Protein AF-0000000085121415 (afdb_homodimer)

Nearest PDB structures (foldseek):
  2qkk-assembly4_N  TM=3.226E-01  e=1.710E-02  Homo sapiens
  6yh2-assembly1_A-2  TM=2.472E-01  e=6.706E-01  Zymomonas mobilis subsp. mobilis ZM4 = ATCC 31821
  6yh1-assembly1_A-2  TM=2.416E-01  e=1.163E+00  Zymomonas mobilis subsp. mobilis ZM4 = ATCC 31821
  4puj-assembly1_A  TM=2.428E-01  e=1.397E+00  Zymomonas mobilis subsp. mobilis ZM4 = ATCC 31821
  4q8o-assembly1_A-2  TM=2.334E-01  e=2.016E+00  Zymomonas mobilis subsp. mobilis ZM4 = ATCC 31821

pLDDT: mean 93.39, std 12.7, range [25.84, 98.88]

Solvent-accessible surface area (backbone atoms only — not comparable to full-atom values): 18413 Å² total; per-residue (Å²): 85,39,26,32,5,28,19,72,30,92,47,85,50,42,8,9,32,14,38,31,37,44,55,94,94,38,31,33,36,62,40,41,41,66,32,33,48,67,55,52,32,51,49,44,68,73,66,59,30,57,32,37,20,29,51,42,65,78,66,80,38,95,49,49,55,41,61,34,52,52,32,38,40,55,38,69,38,91,76,75,56,48,43,40,71,74,43,40,53,49,32,53,51,50,49,64,55,60,61,64,98,40,49,74,42,28,31,44,47,72,52,29,33,56,31,18,66,32,95,35,64,67,53,37,44,58,43,54,29,81,40,75,71,45,68,66,90,46,70,44,19,45,39,0,38,41,25,22,38,34,43,50,22,54,75,73,56,38,24,24,34,40,35,26,80,72,40,56,41,47,26,32,19,41,66,50,40,51,60,67,70,51,72,75,67,129,85,40,25,33,4,28,20,71,29,91,49,84,53,41,8,9,33,14,36,29,38,44,55,95,93,37,30,32,36,62,39,41,40,67,31,32,49,67,53,53,34,50,49,44,66,72,65,58,30,57,31,37,20,30,50,42,65,77,65,79,38,95,49,50,55,41,60,35,52,53,32,38,41,56,37,68,37,92,76,76,55,48,42,40,71,74,42,40,54,48,32,53,50,50,50,64,53,60,60,65,98,39,49,76,42,27,33,44,47,71,51,28,32,57,31,17,67,33,94,36,64,68,54,38,42,57,46,55,28,81,40,73,71,45,68,65,90,47,70,43,20,44,39,0,39,41,24,22,38,34,44,51,22,53,74,73,56,39,23,23,34,41,36,26,80,73,40,57,40,47,28,33,20,40,66,50,44,49,57,69,71,53,74,75,66,128

Sequence (372 aa):
MIILGVDPGLRRGGTGVAVAEYRGGRAMLLDVRATSLVEAAWLAKSLEPHVVVVDSPLSLPSGPWRRIDLVGKRLGLRLLPPGWRGMRRMVEEVTRLFRGGWLLLETHPSSVVRVSGCPSGEALVENCFDSILSSWSTRDELDAAIAACVGVAFIAGFWARIEASDGSIWLVDPMVCRKLSAPNRPMIILGVDPGLRRGGTGVAVAEYRGGRAMLLDVRATSLVEAAWLAKSLEPHVVVVDSPLSLPSGPWRRIDLVGKRLGLRLLPPGWRGMRRMVEEVTRLFRGGWLLLETHPSSVVRVSGCPSGEALVENCFDSILSSWSTRDELDAAIAACVGVAFIAGFWARIEASDGSIWLVDPMVCRKLSAPNRP

Radius of gyration: 22.18 Å; Cα contacts (8 Å, |Δi|>4): 924; chains: 2; bounding box: 33×64×54 Å

Structure (mmCIF, N/CA/C/O backbone):
data_AF-0000000085121415-model_v1
#
loop_
_entity.id
_entity.type
_entity.pdbx_description
1 polymer 'DUF429 domain-containing protein'
#
loop_
_atom_site.group_PDB
_atom_site.id
_atom_site.type_symbol
_atom_site.label_atom_id
_atom_site.label_alt_id
_atom_site.label_comp_id
_atom_site.label_asym_id
_atom_site.label_entity_id
_atom_site.label_seq_id
_atom_site.pdbx_PDB_ins_code
_atom_site.Cartn_x
_atom_site.Cartn_y
_atom_site.Cartn_z
_atom_site.occupancy
_atom_site.B_iso_or_equiv
_atom_site.auth_seq_id
_atom_site.auth_comp_id
_atom_site.auth_asym_id
_atom_site.auth_atom_id
_atom_site.pdbx_PDB_model_num
ATOM 1 N N . MET A 1 1 ? -14.195 21.609 2.582 1 97.12 1 MET A N 1
ATOM 2 C CA . MET A 1 1 ? -13.922 20.469 3.455 1 97.12 1 MET A CA 1
ATOM 3 C C . MET A 1 1 ? -12.734 20.766 4.371 1 97.12 1 MET A C 1
ATOM 5 O O . MET A 1 1 ? -11.703 21.266 3.916 1 97.12 1 MET A O 1
ATOM 9 N N . ILE A 1 2 ? -12.938 20.5 5.629 1 98.62 2 ILE A N 1
ATOM 10 C CA . ILE A 1 2 ? -11.891 20.766 6.609 1 98.62 2 ILE A CA 1
ATOM 11 C C . ILE A 1 2 ? -11.07 19.516 6.844 1 98.62 2 ILE A C 1
ATOM 13 O O . ILE A 1 2 ? -11.625 18.406 6.945 1 98.62 2 ILE A O 1
ATOM 17 N N . ILE A 1 3 ? -9.727 19.688 6.895 1 98.75 3 ILE A N 1
ATOM 18 C CA . ILE A 1 3 ? -8.773 18.625 7.141 1 98.75 3 ILE A CA 1
ATOM 19 C C . ILE A 1 3 ? -7.914 18.953 8.359 1 98.75 3 ILE A C 1
ATOM 21 O O . ILE A 1 3 ? -7.496 20.109 8.531 1 98.75 3 ILE A O 1
ATOM 25 N N . LEU A 1 4 ? -7.719 18.016 9.141 1 98.88 4 LEU A N 1
ATOM 26 C CA . LEU A 1 4 ? -6.844 18.203 10.289 1 98.88 4 LEU A CA 1
ATOM 27 C C . LEU A 1 4 ? -5.656 17.25 10.227 1 98.88 4 LEU A C 1
ATOM 29 O O . LEU A 1 4 ? -5.836 16.031 10.078 1 98.88 4 LEU A O 1
ATOM 33 N N . GLY A 1 5 ? -4.465 17.75 10.203 1 98.88 5 GLY A N 1
ATOM 34 C CA . GLY A 1 5 ? -3.244 16.969 10.375 1 98.88 5 GLY A CA 1
ATOM 35 C C . GLY A 1 5 ? -2.695 17.031 11.789 1 98.88 5 GLY A C 1
ATOM 36 O O . GLY A 1 5 ? -2.639 18.094 12.398 1 98.88 5 GLY A O 1
ATOM 37 N N . VAL A 1 6 ? -2.262 15.875 12.297 1 98.81 6 VAL A N 1
ATOM 38 C CA . VAL A 1 6 ? -1.834 15.828 13.688 1 98.81 6 VAL A CA 1
ATOM 39 C C . VAL A 1 6 ? -0.527 15.039 13.805 1 98.81 6 VAL A C 1
ATOM 41 O O . VAL A 1 6 ? -0.409 13.938 13.266 1 98.81 6 VAL A O 1
ATOM 44 N N . ASP A 1 7 ? 0.455 15.555 14.422 1 98.69 7 ASP A N 1
ATOM 45 C CA . ASP A 1 7 ? 1.646 14.883 14.93 1 98.69 7 ASP A CA 1
ATOM 46 C C . ASP A 1 7 ? 1.632 14.812 16.453 1 98.69 7 ASP A C 1
ATOM 48 O O . ASP A 1 7 ? 2.094 15.734 17.125 1 98.69 7 ASP A O 1
ATOM 52 N N . PRO A 1 8 ? 1.21 13.688 16.969 1 98.12 8 PRO A N 1
ATOM 53 C CA . PRO A 1 8 ? 0.943 13.609 18.406 1 98.12 8 PRO A CA 1
ATOM 54 C C . PRO A 1 8 ? 2.217 13.484 19.234 1 98.12 8 PRO A C 1
ATOM 56 O O . PRO A 1 8 ? 3.184 12.852 18.797 1 98.12 8 PRO A O 1
ATOM 59 N N . GLY A 1 9 ? 2.139 14.039 20.344 1 95.38 9 GLY A N 1
ATOM 60 C CA . GLY A 1 9 ? 3.121 13.914 21.406 1 95.38 9 GLY A CA 1
ATOM 61 C C . GLY A 1 9 ? 2.496 13.859 22.797 1 95.38 9 GLY A C 1
ATOM 62 O O . GLY A 1 9 ? 1.498 14.539 23.062 1 95.38 9 GLY A O 1
ATOM 63 N N . LEU A 1 10 ? 3.137 13.164 23.625 1 90.25 10 LEU A N 1
ATOM 64 C CA . LEU A 1 10 ? 2.549 12.961 24.953 1 90.25 10 LEU A CA 1
ATOM 65 C C . LEU A 1 10 ? 2.938 14.086 25.906 1 90.25 10 LEU A C 1
ATOM 67 O O . LEU A 1 10 ? 2.291 14.289 26.922 1 90.25 10 LEU A O 1
ATOM 71 N N . ARG A 1 11 ? 3.99 14.789 25.516 1 88.44 11 ARG A N 1
ATOM 72 C CA . ARG A 1 11 ? 4.383 15.922 26.359 1 88.44 11 ARG A CA 1
ATOM 73 C C . ARG A 1 11 ? 3.514 17.141 26.078 1 88.44 11 ARG A C 1
ATOM 75 O O . ARG A 1 11 ? 2.969 17.281 24.969 1 88.44 11 ARG A O 1
ATOM 82 N N . ARG A 1 12 ? 3.484 18.016 27.078 1 84.81 12 ARG A N 1
ATOM 83 C CA . ARG A 1 12 ? 2.762 19.266 26.875 1 84.81 12 ARG A CA 1
ATOM 84 C C . ARG A 1 12 ? 3.371 20.062 25.719 1 84.81 12 ARG A C 1
ATOM 86 O O . ARG A 1 12 ? 4.59 20.219 25.656 1 84.81 12 ARG A O 1
ATOM 93 N N . GLY A 1 13 ? 2.502 20.516 24.812 1 87.31 13 GLY A N 1
ATOM 94 C CA . GLY A 1 13 ? 2.965 21.281 23.672 1 87.31 13 GLY A CA 1
ATOM 95 C C . GLY A 1 13 ? 3.668 20.453 22.625 1 87.31 13 GLY A C 1
ATOM 96 O O . GLY A 1 13 ? 4.211 20.984 21.656 1 87.31 13 GLY A O 1
ATOM 97 N N . GLY A 1 14 ? 3.623 19.172 22.859 1 92.69 14 GLY A N 1
ATOM 98 C CA . GLY A 1 14 ? 4.402 18.297 22 1 92.69 14 GLY A CA 1
ATOM 99 C C . GLY A 1 14 ? 3.635 17.812 20.781 1 92.69 14 GLY A C 1
ATOM 100 O O . GLY A 1 14 ? 4.164 17.047 19.969 1 92.69 14 GLY A O 1
ATOM 101 N N . THR A 1 15 ? 2.406 18.25 20.688 1 97.81 15 THR A N 1
ATOM 102 C CA . THR A 1 15 ? 1.567 17.844 19.562 1 97.81 15 THR A CA 1
ATOM 103 C C . THR A 1 15 ? 1.511 18.953 18.5 1 97.81 15 THR A C 1
ATOM 105 O O . THR A 1 15 ? 1.183 20.094 18.812 1 97.81 15 THR A O 1
ATOM 108 N N . GLY A 1 16 ? 1.968 18.641 17.281 1 98.44 16 GLY A N 1
ATOM 109 C CA . GLY A 1 16 ? 1.695 19.516 16.172 1 98.44 16 GLY A CA 1
ATOM 110 C C . GLY A 1 16 ? 0.312 19.328 15.57 1 98.44 16 GLY A C 1
ATOM 111 O O . GLY A 1 16 ? -0.161 18.188 15.453 1 98.44 16 GLY A O 1
ATOM 112 N N . VAL A 1 17 ? -0.369 20.438 15.195 1 98.62 17 VAL A N 1
ATOM 113 C CA . VAL A 1 17 ? -1.672 20.359 14.547 1 98.62 17 VAL A CA 1
ATOM 114 C C . VAL A 1 17 ? -1.714 21.328 13.367 1 98.62 17 VAL A C 1
ATOM 116 O O . VAL A 1 17 ? -1.185 22.438 13.445 1 98.62 17 VAL A O 1
ATOM 119 N N . ALA A 1 18 ? -2.279 20.906 12.32 1 98.81 18 ALA A N 1
ATOM 120 C CA . ALA A 1 18 ? -2.471 21.719 11.117 1 98.81 18 ALA A CA 1
ATOM 121 C C . ALA A 1 18 ? -3.92 21.656 10.648 1 98.81 18 ALA A C 1
ATOM 123 O O . ALA A 1 18 ? -4.508 20.578 10.547 1 98.81 18 ALA A O 1
ATOM 124 N N . VAL A 1 19 ? -4.488 22.812 10.391 1 98.88 19 VAL A N 1
ATOM 125 C CA . VAL A 1 19 ? -5.848 22.922 9.867 1 98.88 19 VAL A CA 1
ATOM 126 C C . VAL A 1 19 ? -5.801 23.359 8.406 1 98.88 19 VAL A C 1
ATOM 128 O O . VAL A 1 19 ? -5.18 24.359 8.07 1 98.88 19 VAL A O 1
ATOM 131 N N . ALA A 1 20 ? -6.395 22.578 7.598 1 98.69 20 ALA A N 1
ATOM 132 C CA . ALA A 1 20 ? -6.453 22.891 6.176 1 98.69 20 ALA A CA 1
ATOM 133 C C . ALA A 1 20 ? -7.891 22.875 5.664 1 98.69 20 ALA A C 1
ATOM 135 O O . ALA A 1 20 ? -8.781 22.312 6.316 1 98.69 20 ALA A O 1
ATOM 136 N N . GLU A 1 21 ? -8.078 23.547 4.57 1 98.44 21 GLU A N 1
ATOM 137 C CA . GLU A 1 21 ? -9.359 23.547 3.877 1 98.44 21 GLU A CA 1
ATOM 138 C C . GLU A 1 21 ? -9.188 23.203 2.4 1 98.44 21 GLU A C 1
ATOM 140 O O . GLU A 1 21 ? -8.258 23.688 1.749 1 98.44 21 GLU A O 1
ATOM 145 N N . TYR A 1 22 ? -9.953 22.281 1.945 1 97.94 22 TYR A N 1
ATOM 146 C CA . TYR A 1 22 ? -10.031 21.969 0.524 1 97.94 22 TYR A CA 1
ATOM 147 C C . TYR A 1 22 ? -11.383 22.391 -0.051 1 97.94 22 TYR A C 1
ATOM 149 O O . TYR A 1 22 ? -12.43 21.891 0.377 1 97.94 22 TYR A O 1
ATOM 157 N N . ARG A 1 23 ? -11.398 23.281 -0.95 1 95.62 23 ARG A N 1
ATOM 158 C CA . ARG A 1 23 ? -12.617 23.812 -1.561 1 95.62 23 ARG A CA 1
ATOM 159 C C . ARG A 1 23 ? -12.375 24.203 -3.016 1 95.62 23 ARG A C 1
ATOM 161 O O . ARG A 1 23 ? -11.43 24.938 -3.32 1 95.62 23 ARG A O 1
ATOM 168 N N . GLY A 1 24 ? -13.242 23.719 -3.91 1 93.38 24 GLY A N 1
ATOM 169 C CA . GLY A 1 24 ? -13.172 24.094 -5.312 1 93.38 24 GLY A CA 1
ATOM 170 C C . GLY A 1 24 ? -11.859 23.688 -5.969 1 93.38 24 GLY A C 1
ATOM 171 O O . GLY A 1 24 ? -11.289 24.469 -6.746 1 93.38 24 GLY A O 1
ATOM 172 N N . GLY A 1 25 ? -11.273 22.641 -5.582 1 94.38 25 GLY A N 1
ATOM 173 C CA . GLY A 1 25 ? -10.031 22.172 -6.176 1 94.38 25 GLY A CA 1
ATOM 174 C C . GLY A 1 25 ? -8.805 22.859 -5.621 1 94.38 25 GLY A C 1
ATOM 175 O O . GLY A 1 25 ? -7.695 22.672 -6.137 1 94.38 25 GLY A O 1
ATOM 176 N N . ARG A 1 26 ? -9.055 23.625 -4.586 1 96.25 26 ARG A N 1
ATOM 177 C CA . ARG A 1 26 ? -7.938 24.359 -3.99 1 96.25 26 ARG A CA 1
ATOM 178 C C . ARG A 1 26 ? -7.738 23.969 -2.531 1 96.25 26 ARG A C 1
ATOM 180 O O . ARG A 1 26 ? -8.711 23.766 -1.8 1 96.25 26 ARG A O 1
ATOM 187 N N . ALA A 1 27 ? -6.477 23.969 -2.164 1 97.56 27 ALA A N 1
ATOM 188 C CA . ALA A 1 27 ? -6.117 23.625 -0.79 1 97.56 27 ALA A CA 1
ATOM 189 C C . ALA A 1 27 ? -5.465 24.812 -0.084 1 97.56 27 ALA A C 1
ATOM 191 O O . ALA A 1 27 ? -4.562 25.438 -0.633 1 97.56 27 ALA A O 1
ATOM 192 N N . MET A 1 28 ? -5.918 25.094 1.109 1 98.31 28 MET A N 1
ATOM 193 C CA . MET A 1 28 ? -5.359 26.172 1.916 1 98.31 28 MET A CA 1
ATOM 194 C C . MET A 1 28 ? -4.93 25.672 3.287 1 98.31 28 MET A C 1
ATOM 196 O O . MET A 1 28 ? -5.672 24.938 3.941 1 98.31 28 MET A O 1
ATOM 200 N N . LEU A 1 29 ? -3.75 25.984 3.67 1 98.56 29 LEU A N 1
ATOM 201 C CA . LEU A 1 29 ? -3.299 25.75 5.039 1 98.56 29 LEU A CA 1
ATOM 202 C C . LEU A 1 29 ? -3.646 26.938 5.934 1 98.56 29 LEU A C 1
ATOM 204 O O . LEU A 1 29 ? -3.061 28.016 5.801 1 98.56 29 LEU A O 1
ATOM 208 N N . LEU A 1 30 ? -4.543 26.719 6.844 1 98.69 30 LEU A N 1
ATOM 209 C CA . LEU A 1 30 ? -5.16 27.828 7.574 1 98.69 30 LEU A CA 1
ATOM 210 C C . LEU A 1 30 ? -4.395 28.125 8.859 1 98.69 30 LEU A C 1
ATOM 212 O O . LEU A 1 30 ? -4.238 29.281 9.242 1 98.69 30 LEU A O 1
ATOM 216 N N . ASP A 1 31 ? -3.99 27.047 9.484 1 98.38 31 ASP A N 1
ATOM 217 C CA . ASP A 1 31 ? -3.357 27.188 10.797 1 98.38 31 ASP A CA 1
ATOM 218 C C . ASP A 1 31 ? -2.406 26.016 11.07 1 98.38 31 ASP A C 1
ATOM 220 O O . ASP A 1 31 ? -2.693 24.875 10.711 1 98.38 31 ASP A O 1
ATOM 224 N N . VAL A 1 32 ? -1.271 26.297 11.617 1 98.62 32 VAL A N 1
ATOM 225 C CA . VAL A 1 32 ? -0.31 25.312 12.102 1 98.62 32 VAL A CA 1
ATOM 226 C C . VAL A 1 32 ? 0.25 25.75 13.453 1 98.62 32 VAL A C 1
ATOM 228 O O . VAL A 1 32 ? 0.754 26.875 13.578 1 98.62 32 VAL A O 1
ATOM 231 N N . ARG A 1 33 ? 0.207 24.859 14.422 1 97.69 33 ARG A N 1
ATOM 232 C CA . ARG A 1 33 ? 0.721 25.266 15.727 1 97.69 33 ARG A CA 1
ATOM 233 C C . ARG A 1 33 ? 1.043 24.047 16.578 1 97.69 33 ARG A C 1
ATOM 235 O O . ARG A 1 33 ? 0.538 22.953 16.328 1 97.69 33 ARG A O 1
ATOM 242 N N . ALA A 1 34 ? 1.839 24.281 17.578 1 97.38 34 ALA A N 1
ATOM 243 C CA . ALA A 1 34 ? 2.074 23.297 18.625 1 97.38 34 ALA A CA 1
ATOM 244 C C . ALA A 1 34 ? 1.052 23.453 19.75 1 97.38 34 ALA A C 1
ATOM 246 O O . ALA A 1 34 ? 0.688 24.562 20.125 1 97.38 34 ALA A O 1
ATOM 247 N N . THR A 1 35 ? 0.567 22.344 20.234 1 97.12 35 THR A N 1
ATOM 248 C CA . THR A 1 35 ? -0.416 22.312 21.312 1 97.12 35 THR A CA 1
ATOM 249 C C . THR A 1 35 ? -0.357 21 22.078 1 97.12 35 THR A C 1
ATOM 251 O O . THR A 1 35 ? 0.619 20.25 21.969 1 97.12 35 THR A O 1
ATOM 254 N N . SER A 1 36 ? -1.322 20.734 22.938 1 97 36 SER A N 1
ATOM 255 C CA . SER A 1 36 ? -1.417 19.453 23.609 1 97 36 SER A CA 1
ATOM 256 C C . SER A 1 36 ? -2.305 18.484 22.828 1 97 36 SER A C 1
ATOM 258 O O . SER A 1 36 ? -3.117 18.922 22 1 97 36 SER A O 1
ATOM 260 N N . LEU A 1 37 ? -2.086 17.25 23.109 1 97.5 37 LEU A N 1
ATOM 261 C CA . LEU A 1 37 ? -2.877 16.219 22.438 1 97.5 37 LEU A CA 1
ATOM 262 C C . LEU A 1 37 ? -4.363 16.406 22.719 1 97.5 37 LEU A C 1
ATOM 264 O O . LEU A 1 37 ? -5.191 16.281 21.812 1 97.5 37 LEU A O 1
ATOM 268 N N . VAL A 1 38 ? -4.719 16.766 23.906 1 96.75 38 VAL A N 1
ATOM 269 C CA . VAL A 1 38 ? -6.102 16.953 24.328 1 96.75 38 VAL A CA 1
ATOM 270 C C . VAL A 1 38 ? -6.691 18.172 23.594 1 96.75 38 VAL A C 1
ATOM 272 O O . VAL A 1 38 ? -7.824 18.109 23.109 1 96.75 38 VAL A O 1
ATOM 275 N N . GLU A 1 39 ? -5.918 19.172 23.516 1 97.38 39 GLU A N 1
ATOM 276 C CA . GLU A 1 39 ? -6.375 20.375 22.812 1 97.38 39 GLU A CA 1
ATOM 277 C C . GLU A 1 39 ? -6.578 20.094 21.328 1 97.38 39 GLU A C 1
ATOM 279 O O . GLU A 1 39 ? -7.508 20.625 20.703 1 97.38 39 GLU A O 1
ATOM 284 N N . ALA A 1 40 ? -5.656 19.406 20.734 1 97.88 40 ALA A N 1
ATOM 285 C CA . ALA A 1 40 ? -5.812 19.016 19.344 1 97.88 40 ALA A CA 1
ATOM 286 C C . ALA A 1 40 ? -7.113 18.25 19.125 1 97.88 40 ALA A C 1
ATOM 288 O O . ALA A 1 40 ? -7.82 18.469 18.141 1 97.88 40 ALA A O 1
ATOM 289 N N . ALA A 1 41 ? -7.449 17.344 20.047 1 97.5 41 ALA A N 1
ATOM 290 C CA . ALA A 1 41 ? -8.688 16.578 19.969 1 97.5 41 ALA A CA 1
ATOM 291 C C . ALA A 1 41 ? -9.906 17.469 20.094 1 97.5 41 ALA A C 1
ATOM 293 O O . ALA A 1 41 ? -10.914 17.266 19.406 1 97.5 41 ALA A O 1
ATOM 294 N N . TRP A 1 42 ? -9.844 18.406 20.984 1 97.25 42 TRP A N 1
ATOM 295 C CA . TRP A 1 42 ? -10.922 19.359 21.141 1 97.25 42 TRP A CA 1
ATOM 296 C C . TRP A 1 42 ? -11.125 20.172 19.859 1 97.25 42 TRP A C 1
ATOM 298 O O . TRP A 1 42 ? -12.266 20.438 19.453 1 97.25 42 TRP A O 1
ATOM 308 N N . LEU A 1 43 ? -9.984 20.562 19.312 1 97.81 43 LEU A N 1
ATOM 309 C CA . LEU A 1 43 ? -10.039 21.281 18.047 1 97.81 43 LEU A CA 1
ATOM 310 C C . LEU A 1 43 ? -10.766 20.453 16.984 1 97.81 43 LEU A C 1
ATOM 312 O O . LEU A 1 43 ? -11.594 20.969 16.234 1 97.81 43 LEU A O 1
ATOM 316 N N . ALA A 1 44 ? -10.461 19.156 16.859 1 98.06 44 ALA A N 1
ATOM 317 C CA . ALA A 1 44 ? -11.141 18.25 15.93 1 98.06 44 ALA A CA 1
ATOM 318 C C . ALA A 1 44 ? -12.641 18.234 16.188 1 98.06 44 ALA A C 1
ATOM 320 O O . ALA A 1 44 ? -13.438 18.344 15.242 1 98.06 44 ALA A O 1
ATOM 321 N N . LYS A 1 45 ? -13.039 18.109 17.391 1 97 45 LYS A N 1
ATOM 322 C CA . LYS A 1 45 ? -14.461 18.062 17.75 1 97 45 LYS A CA 1
ATOM 323 C C . LYS A 1 45 ? -15.164 19.375 17.391 1 97 45 LYS A C 1
ATOM 325 O O . LYS A 1 45 ? -16.328 19.359 16.969 1 97 45 LYS A O 1
ATOM 330 N N . SER A 1 46 ? -14.5 20.422 17.594 1 97.31 46 SER A N 1
ATOM 331 C CA . SER A 1 46 ? -15.07 21.734 17.312 1 97.31 46 SER A CA 1
ATOM 332 C C . SER A 1 46 ? -15.211 21.969 15.812 1 97.31 46 SER A C 1
ATOM 334 O O . SER A 1 46 ? -16.203 22.547 15.359 1 97.31 46 SER A O 1
ATOM 336 N N . LEU A 1 47 ? -14.188 21.562 15.055 1 97.62 47 LEU A N 1
ATOM 337 C CA . LEU A 1 47 ? -14.141 21.844 13.625 1 97.62 47 LEU A CA 1
ATOM 338 C C . LEU A 1 47 ? -14.93 20.812 12.836 1 97.62 47 LEU A C 1
ATOM 340 O O . LEU A 1 47 ? -15.336 21.062 11.695 1 97.62 47 LEU A O 1
ATOM 344 N N . GLU A 1 48 ? -15.047 19.594 13.414 1 96.81 48 GLU A N 1
ATOM 345 C CA . GLU A 1 48 ? -15.711 18.484 12.75 1 96.81 48 GLU A CA 1
ATOM 346 C C . GLU A 1 48 ? -15.156 18.266 11.344 1 96.81 48 GLU A C 1
ATOM 348 O O . GLU A 1 48 ? -15.898 18.297 10.359 1 96.81 48 GLU A O 1
ATOM 353 N N . PRO A 1 49 ? -13.867 18.062 11.289 1 98.38 49 PRO A N 1
ATOM 354 C CA . PRO A 1 49 ? -13.227 17.891 9.977 1 98.38 49 PRO A CA 1
ATOM 355 C C . PRO A 1 49 ? -13.766 16.688 9.211 1 98.38 49 PRO A C 1
ATOM 357 O O . PRO A 1 49 ? -14.344 15.773 9.805 1 98.38 49 PRO A O 1
ATOM 360 N N . HIS A 1 50 ? -13.586 16.75 7.883 1 97.94 50 HIS A N 1
ATOM 361 C CA . HIS 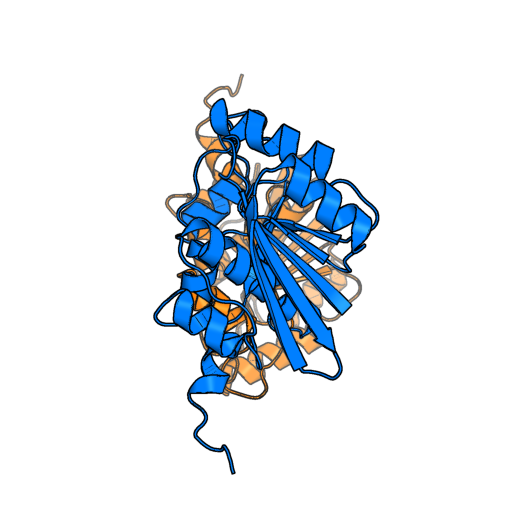A 1 50 ? -13.914 15.617 7.031 1 97.94 50 HIS A CA 1
ATOM 362 C C . HIS A 1 50 ? -12.938 14.469 7.254 1 97.94 50 HIS A C 1
ATOM 364 O O . HIS A 1 50 ? -13.336 13.297 7.258 1 97.94 50 HIS A O 1
ATOM 370 N N . VAL A 1 51 ? -11.727 14.836 7.402 1 98.31 51 VAL A N 1
ATOM 371 C CA . VAL A 1 51 ? -10.672 13.844 7.578 1 98.31 51 VAL A CA 1
ATOM 372 C C . VAL A 1 51 ? -9.664 14.336 8.609 1 98.31 51 VAL A C 1
ATOM 374 O O . VAL A 1 51 ? -9.305 15.516 8.625 1 98.31 51 VAL A O 1
ATOM 377 N N . VAL A 1 52 ? -9.242 13.492 9.469 1 98.81 52 VAL A N 1
ATOM 378 C CA . VAL A 1 52 ? -8.125 13.68 10.383 1 98.81 52 VAL A CA 1
ATOM 379 C C . VAL A 1 52 ? -7 12.711 10.031 1 98.81 52 VAL A C 1
ATOM 381 O O . VAL A 1 52 ? -7.219 11.5 9.938 1 98.81 52 VAL A O 1
ATOM 384 N N . VAL A 1 53 ? -5.828 13.219 9.766 1 98.88 53 VAL A N 1
ATOM 385 C CA . VAL A 1 53 ? -4.66 12.406 9.438 1 98.88 53 VAL A CA 1
ATOM 386 C C . VAL A 1 53 ? -3.639 12.492 10.57 1 98.88 53 VAL A C 1
ATOM 388 O O . VAL A 1 53 ? -3.221 13.586 10.953 1 98.88 53 VAL A O 1
ATOM 391 N N . VAL A 1 54 ? -3.219 11.383 11.102 1 98.75 54 VAL A N 1
ATOM 392 C CA . VAL A 1 54 ? -2.365 11.406 12.289 1 98.75 54 VAL A CA 1
ATOM 393 C C . VAL A 1 54 ? -1.059 10.672 11.992 1 98.75 54 VAL A C 1
ATOM 395 O O . VAL A 1 54 ? -1.062 9.609 11.359 1 98.75 54 VAL A O 1
ATOM 398 N N . ASP A 1 55 ? 0.041 11.25 12.461 1 98.5 55 ASP A N 1
ATOM 399 C CA . ASP A 1 55 ? 1.344 10.594 12.43 1 98.5 55 ASP A CA 1
ATOM 400 C C . ASP A 1 55 ? 1.512 9.648 13.617 1 98.5 55 ASP A C 1
ATOM 402 O O . ASP A 1 55 ? 2.35 9.891 14.492 1 98.5 55 ASP A O 1
ATOM 406 N N . SER A 1 56 ? 0.721 8.625 13.617 1 97 56 SER A N 1
ATOM 407 C CA . SER A 1 56 ? 0.738 7.59 14.648 1 97 56 SER A CA 1
ATOM 408 C C . SER A 1 56 ? 0.055 6.316 14.164 1 97 56 SER A C 1
ATOM 410 O O . SER A 1 56 ? -0.931 6.375 13.422 1 97 56 SER A O 1
ATOM 412 N N . PRO A 1 57 ? 0.597 5.129 14.641 1 97 57 PRO A N 1
ATOM 413 C CA . PRO A 1 57 ? -0.222 3.934 14.414 1 97 57 PRO A CA 1
ATOM 414 C C . PRO A 1 57 ? -1.619 4.055 15.023 1 97 57 PRO A C 1
ATOM 416 O O . PRO A 1 57 ? -1.802 4.75 16.031 1 97 57 PRO A O 1
ATOM 419 N N . LEU A 1 58 ? -2.578 3.438 14.398 1 96.69 58 LEU A N 1
ATOM 420 C CA . LEU A 1 58 ? -3.949 3.51 14.883 1 96.69 58 LEU A CA 1
ATOM 421 C C . LEU A 1 58 ? -4.406 2.158 15.422 1 96.69 58 LEU A C 1
ATOM 423 O O . LEU A 1 58 ? -5.574 1.992 15.781 1 96.69 58 LEU A O 1
ATOM 427 N N . SER A 1 59 ? -3.566 1.173 15.391 1 94.62 59 SER A N 1
ATOM 428 C CA . SER A 1 59 ? -3.814 -0.135 15.984 1 94.62 59 SER A CA 1
ATOM 429 C C . SER A 1 59 ? -2.564 -0.673 16.672 1 94.62 59 SER A C 1
ATOM 431 O O . SER A 1 59 ? -1.446 -0.264 16.359 1 94.62 59 SER A O 1
ATOM 433 N N . LEU A 1 60 ? -2.768 -1.522 17.594 1 94.38 60 LEU A N 1
ATOM 434 C CA . LEU A 1 60 ? -1.665 -2.102 18.359 1 94.38 60 LEU A CA 1
ATOM 435 C C . LEU A 1 60 ? -1.393 -3.535 17.906 1 94.38 60 LEU A C 1
ATOM 437 O O . LEU A 1 60 ? -2.326 -4.285 17.625 1 94.38 60 LEU A O 1
ATOM 441 N N . PRO A 1 61 ? -0.125 -3.869 17.906 1 93.25 61 PRO A N 1
ATOM 442 C CA . PRO A 1 61 ? 0.229 -5.266 17.625 1 93.25 61 PRO A CA 1
ATOM 443 C C . PRO A 1 61 ? 0.12 -6.152 18.875 1 93.25 61 PRO A C 1
ATOM 445 O O . PRO A 1 61 ? 0.026 -5.648 19.984 1 93.25 61 PRO A O 1
ATOM 448 N N . SER A 1 62 ? 0.02 -7.477 18.594 1 87.81 62 SER A N 1
ATOM 449 C CA . SER A 1 62 ? 0.193 -8.422 19.688 1 87.81 62 SER A CA 1
ATOM 450 C C . SER A 1 62 ? 1.641 -8.453 20.172 1 87.81 62 SER A C 1
ATOM 452 O O . SER A 1 62 ? 1.902 -8.609 21.359 1 87.81 62 SER A O 1
ATOM 454 N N . GLY A 1 63 ? 2.623 -8.273 19.391 1 90.38 63 GLY A N 1
ATOM 455 C CA . GLY A 1 63 ? 4.047 -8.156 19.656 1 90.38 63 GLY A CA 1
ATOM 456 C C . GLY A 1 63 ? 4.594 -6.766 19.391 1 90.38 63 GLY A C 1
ATOM 457 O O . GLY A 1 63 ? 3.9 -5.773 19.625 1 90.38 63 GLY A O 1
ATOM 458 N N . PRO A 1 64 ? 5.824 -6.668 19.062 1 92.81 64 PRO A N 1
ATOM 459 C CA . PRO A 1 64 ? 6.438 -5.352 18.859 1 92.81 64 PRO A CA 1
ATOM 460 C C . PRO A 1 64 ? 5.98 -4.68 17.562 1 92.81 64 PRO A C 1
ATOM 462 O O . PRO A 1 64 ? 5.941 -3.449 17.484 1 92.81 64 PRO A O 1
ATOM 465 N N . TRP A 1 65 ? 5.664 -5.543 16.562 1 95.75 65 TRP A N 1
ATOM 466 C CA . TRP A 1 65 ? 5.379 -5.004 15.234 1 95.75 65 TRP A CA 1
ATOM 467 C C . TRP A 1 65 ? 4.012 -5.465 14.742 1 95.75 65 TRP A C 1
ATOM 469 O O . TRP A 1 65 ? 3.607 -6.605 14.984 1 95.75 65 TRP A O 1
ATOM 479 N N . ARG A 1 66 ? 3.293 -4.566 14.102 1 96.75 66 ARG A N 1
ATOM 480 C CA . ARG A 1 66 ? 2.189 -5 13.25 1 96.75 66 ARG A CA 1
ATOM 481 C C . ARG A 1 66 ? 2.707 -5.578 11.938 1 96.75 66 ARG A C 1
ATOM 483 O O . ARG A 1 66 ? 3.854 -5.34 11.555 1 96.75 66 ARG A O 1
ATOM 490 N N . ARG A 1 67 ? 1.867 -6.273 11.227 1 95.31 67 ARG A N 1
ATOM 491 C CA . ARG A 1 67 ? 2.211 -6.77 9.898 1 95.31 67 ARG A CA 1
ATOM 492 C C . ARG A 1 67 ? 2.486 -5.621 8.938 1 95.31 67 ARG A C 1
ATOM 494 O O . ARG A 1 67 ? 3.443 -5.668 8.156 1 95.31 67 ARG A O 1
ATOM 501 N N . ILE A 1 68 ? 1.666 -4.559 9 1 97.75 68 ILE A N 1
ATOM 502 C CA . ILE A 1 68 ? 1.797 -3.418 8.094 1 97.75 68 ILE A CA 1
ATOM 503 C C . ILE A 1 68 ? 3.131 -2.715 8.344 1 97.75 68 ILE A C 1
ATOM 505 O O . ILE A 1 68 ? 3.752 -2.203 7.406 1 97.75 68 ILE A O 1
ATOM 509 N N . ASP A 1 69 ? 3.617 -2.75 9.609 1 97.44 69 ASP A N 1
ATOM 510 C CA . ASP A 1 69 ? 4.914 -2.15 9.906 1 97.44 69 ASP A CA 1
ATOM 511 C C . ASP A 1 69 ? 6.047 -2.941 9.258 1 97.44 69 ASP A C 1
ATOM 513 O O . ASP A 1 69 ? 6.973 -2.357 8.688 1 97.44 69 ASP A O 1
ATOM 517 N N . LEU A 1 70 ? 5.938 -4.223 9.32 1 96.38 70 LEU A N 1
ATOM 518 C CA . LEU A 1 70 ? 6.957 -5.082 8.727 1 96.38 70 LEU A CA 1
ATOM 519 C C . LEU A 1 70 ? 6.977 -4.926 7.211 1 96.38 70 LEU A C 1
ATOM 521 O O . LEU A 1 70 ? 8.047 -4.875 6.602 1 96.38 70 LEU A O 1
ATOM 525 N N . VAL A 1 71 ? 5.82 -4.867 6.621 1 97.75 71 VAL A N 1
ATOM 526 C CA . VAL A 1 71 ? 5.707 -4.633 5.188 1 97.75 71 VAL A CA 1
ATOM 527 C C . VAL A 1 71 ? 6.371 -3.307 4.824 1 97.75 71 VAL A C 1
ATOM 529 O O . VAL A 1 71 ? 7.18 -3.244 3.895 1 97.75 71 VAL A O 1
ATOM 532 N N . GLY A 1 72 ? 5.961 -2.246 5.559 1 98.12 72 GLY A N 1
ATOM 533 C CA . GLY A 1 72 ? 6.547 -0.936 5.312 1 98.12 72 GLY A CA 1
ATOM 534 C C . GLY A 1 72 ? 8.062 -0.931 5.414 1 98.12 72 GLY A C 1
ATOM 535 O O . GLY A 1 72 ? 8.742 -0.324 4.582 1 98.12 72 GLY A O 1
ATOM 536 N N . LYS A 1 73 ? 8.57 -1.587 6.402 1 97.19 73 LYS A N 1
ATOM 537 C CA . LYS A 1 73 ? 10.016 -1.662 6.574 1 97.19 73 LYS A CA 1
ATOM 538 C C . LYS A 1 73 ? 10.68 -2.334 5.371 1 97.19 73 LYS A C 1
ATOM 540 O O . LYS A 1 73 ? 11.727 -1.885 4.902 1 97.19 73 LYS A O 1
ATOM 545 N N . ARG A 1 74 ? 10.109 -3.389 4.902 1 96.88 74 ARG A N 1
ATOM 546 C CA . ARG A 1 74 ? 10.641 -4.098 3.744 1 96.88 74 ARG A CA 1
ATOM 547 C C . ARG A 1 74 ? 10.562 -3.236 2.488 1 96.88 74 ARG A C 1
ATOM 549 O O . ARG A 1 74 ? 11.297 -3.461 1.525 1 96.88 74 ARG A O 1
ATOM 556 N N . LEU A 1 75 ? 9.648 -2.311 2.496 1 97.94 75 LEU A N 1
ATOM 557 C CA . LEU A 1 75 ? 9.492 -1.383 1.381 1 97.94 75 LEU A CA 1
ATOM 558 C C . LEU A 1 75 ? 10.383 -0.156 1.571 1 97.94 75 LEU A C 1
ATOM 560 O O . LEU A 1 75 ? 10.297 0.8 0.796 1 97.94 75 LEU A O 1
ATOM 564 N N . GLY A 1 76 ? 11.133 -0.102 2.637 1 96.19 76 GLY A N 1
ATOM 565 C CA . GLY A 1 76 ? 12.148 0.93 2.809 1 96.19 76 GLY A CA 1
ATOM 566 C C . GLY A 1 76 ? 11.711 2.043 3.744 1 96.19 76 GLY A C 1
ATOM 567 O O . GLY A 1 76 ? 12.398 3.055 3.879 1 96.19 76 GLY A O 1
ATOM 568 N N . LEU A 1 77 ? 10.547 1.945 4.375 1 97.5 77 LEU A N 1
ATOM 569 C CA . LEU A 1 77 ? 10.086 2.967 5.309 1 97.5 77 LEU A CA 1
ATOM 570 C C . LEU A 1 77 ? 10.781 2.82 6.66 1 97.5 77 LEU A C 1
ATOM 572 O O . LEU A 1 77 ? 11.039 1.703 7.113 1 97.5 77 LEU A O 1
ATOM 576 N N . ARG A 1 78 ? 11.008 3.91 7.223 1 96.44 78 ARG A N 1
ATOM 577 C CA . ARG A 1 78 ? 11.688 3.918 8.516 1 96.44 78 ARG A CA 1
ATOM 578 C C . ARG A 1 78 ? 10.672 4.008 9.656 1 96.44 78 ARG A C 1
ATOM 580 O O . ARG A 1 78 ? 10.547 5.055 10.297 1 96.44 78 ARG A O 1
ATOM 587 N N . LEU A 1 79 ? 10.102 2.91 9.984 1 96.19 79 LEU A N 1
ATOM 588 C CA . LEU A 1 79 ? 9.047 2.844 10.992 1 96.19 79 LEU A CA 1
ATOM 589 C C . LEU A 1 79 ? 9.617 2.387 12.336 1 96.19 79 LEU A C 1
ATOM 591 O O . LEU A 1 79 ? 10.57 1.607 12.375 1 96.19 79 LEU A O 1
ATOM 595 N N . LEU A 1 80 ? 8.984 2.838 13.383 1 92.25 80 LEU A N 1
ATOM 596 C CA . LEU A 1 80 ? 9.328 2.4 14.727 1 92.25 80 LEU A CA 1
ATOM 597 C C . LEU A 1 80 ? 8.305 1.404 15.258 1 92.25 80 LEU A C 1
ATOM 599 O O . LEU A 1 80 ? 7.137 1.443 14.867 1 92.25 80 LEU A O 1
ATOM 603 N N . PRO A 1 81 ? 8.703 0.557 16.172 1 93.31 81 PRO A N 1
ATOM 604 C CA . PRO A 1 81 ? 7.789 -0.472 16.688 1 93.31 81 PRO A CA 1
ATOM 605 C C . PRO A 1 81 ? 6.691 0.101 17.578 1 93.31 81 PRO A C 1
ATOM 607 O O . PRO A 1 81 ? 6.977 0.596 18.672 1 93.31 81 PRO A O 1
ATOM 610 N N . PRO A 1 82 ? 5.508 -0.084 17.109 1 92.5 82 PRO A N 1
ATOM 611 C CA . PRO A 1 82 ? 4.402 0.438 17.922 1 92.5 82 PRO A CA 1
ATOM 612 C C . PRO A 1 82 ? 4.227 -0.312 19.234 1 92.5 82 PRO A C 1
ATOM 614 O O . PRO A 1 82 ? 3.535 0.167 20.141 1 92.5 82 PRO A O 1
ATOM 617 N N . GLY A 1 83 ? 4.824 -1.502 19.344 1 89.5 83 GLY A N 1
ATOM 618 C CA . GLY A 1 83 ? 4.656 -2.33 20.531 1 89.5 83 GLY A CA 1
ATOM 619 C C . GLY A 1 83 ? 5.516 -1.888 21.703 1 89.5 83 GLY A C 1
ATOM 620 O O . GLY A 1 83 ? 5.379 -2.406 22.812 1 89.5 83 GLY A O 1
ATOM 621 N N . TRP A 1 84 ? 6.352 -0.929 21.453 1 88.88 84 TRP A N 1
ATOM 622 C CA . TRP A 1 84 ? 7.145 -0.381 22.547 1 88.88 84 TRP A CA 1
ATOM 623 C C . TRP A 1 84 ? 6.277 0.443 23.484 1 88.88 84 TRP A C 1
ATOM 625 O O . TRP A 1 84 ? 5.309 1.072 23.062 1 88.88 84 TRP A O 1
ATOM 635 N N . ARG A 1 85 ? 6.562 0.464 24.766 1 85 85 ARG A N 1
ATOM 636 C CA . ARG A 1 85 ? 5.734 1.038 25.828 1 85 85 ARG A CA 1
ATOM 637 C C . ARG A 1 85 ? 5.34 2.473 25.484 1 85 85 ARG A C 1
ATOM 639 O O . ARG A 1 85 ? 4.16 2.826 25.547 1 85 85 ARG A O 1
ATOM 646 N N . GLY A 1 86 ? 6.285 3.326 25.141 1 85.62 86 GLY A N 1
ATOM 647 C CA . GLY A 1 86 ? 5.977 4.707 24.812 1 85.62 86 GLY A CA 1
ATOM 648 C C . GLY A 1 86 ? 5.043 4.844 23.625 1 85.62 86 GLY A C 1
ATOM 649 O O . GLY A 1 86 ? 4.109 5.652 23.656 1 85.62 86 GLY A O 1
ATOM 650 N N . MET A 1 87 ? 5.191 4.027 22.688 1 90.81 87 MET A N 1
ATOM 651 C CA . MET A 1 87 ? 4.371 4.094 21.469 1 90.81 87 MET A CA 1
ATOM 652 C C . MET A 1 87 ? 2.98 3.521 21.734 1 90.81 87 MET A C 1
ATOM 654 O O . MET A 1 87 ? 1.986 4.035 21.219 1 90.81 87 MET A O 1
ATOM 658 N N . ARG A 1 88 ? 2.926 2.525 22.594 1 93 88 ARG A N 1
ATOM 659 C CA . ARG A 1 88 ? 1.636 1.938 22.938 1 93 88 ARG A CA 1
ATOM 660 C C . ARG A 1 88 ? 0.722 2.969 23.594 1 93 88 ARG A C 1
ATOM 662 O O . ARG A 1 88 ? -0.462 3.057 23.25 1 93 88 ARG A O 1
ATOM 669 N N . ARG A 1 89 ? 1.292 3.703 24.531 1 93.31 89 ARG A N 1
ATOM 670 C CA . ARG A 1 89 ? 0.521 4.738 25.203 1 93.31 89 ARG A CA 1
ATOM 671 C C . ARG A 1 89 ? 0.027 5.789 24.219 1 93.31 89 ARG A C 1
ATOM 673 O O . ARG A 1 89 ? -1.119 6.234 24.297 1 93.31 89 ARG A O 1
ATOM 680 N N . MET A 1 90 ? 0.902 6.141 23.297 1 94.12 90 MET A N 1
ATOM 681 C CA . MET A 1 90 ? 0.536 7.117 22.281 1 94.12 90 MET A CA 1
ATOM 682 C C . MET A 1 90 ? -0.639 6.613 21.438 1 94.12 90 MET A C 1
ATOM 684 O O . MET A 1 90 ? -1.615 7.34 21.234 1 94.12 90 MET A O 1
ATOM 688 N N . VAL A 1 91 ? -0.571 5.402 20.984 1 94.94 91 VAL A N 1
ATOM 689 C CA . VAL A 1 91 ? -1.602 4.797 20.156 1 94.94 91 VAL A CA 1
ATOM 690 C C . VAL A 1 91 ? -2.93 4.77 20.906 1 94.94 91 VAL A C 1
ATOM 692 O O . VAL A 1 91 ? -3.973 5.125 20.344 1 94.94 91 VAL A O 1
ATOM 695 N N . GLU A 1 92 ? -2.881 4.414 22.141 1 94.81 92 GLU A N 1
ATOM 696 C CA . GLU A 1 92 ? -4.086 4.34 22.969 1 94.81 92 GLU A CA 1
ATOM 697 C C . GLU A 1 92 ? -4.723 5.715 23.141 1 94.81 92 GLU A C 1
ATOM 699 O O . GLU A 1 92 ? -5.938 5.863 22.984 1 94.81 92 GLU A O 1
ATOM 704 N N . GLU A 1 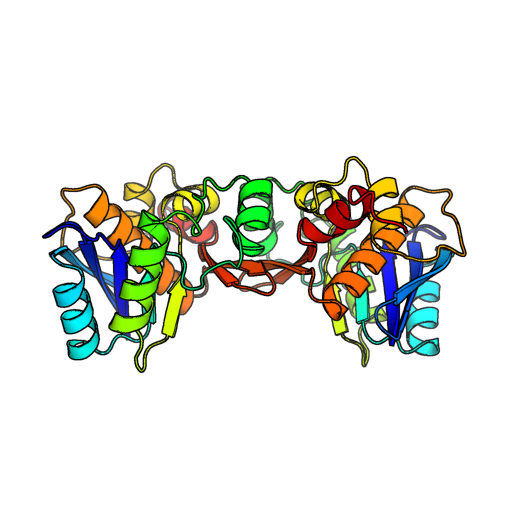93 ? -3.924 6.688 23.391 1 95.31 93 GLU A N 1
ATOM 705 C CA . GLU A 1 93 ? -4.438 8.039 23.609 1 95.31 93 GLU A CA 1
ATOM 706 C C . GLU A 1 93 ? -4.992 8.625 22.312 1 95.31 93 GLU A C 1
ATOM 708 O O . GLU A 1 93 ? -6.062 9.242 22.312 1 95.31 93 GLU A O 1
ATOM 713 N N . VAL A 1 94 ? -4.277 8.43 21.234 1 96.88 94 VAL A N 1
ATOM 714 C CA . VAL A 1 94 ? -4.703 8.953 19.938 1 96.88 94 VAL A CA 1
ATOM 715 C C . VAL A 1 94 ? -6.027 8.32 19.531 1 96.88 94 VAL A C 1
ATOM 717 O O . VAL A 1 94 ? -6.961 9.016 19.125 1 96.88 94 VAL A O 1
ATOM 720 N N . THR A 1 95 ? -6.125 6.996 19.625 1 95.38 95 THR A N 1
ATOM 721 C CA . THR A 1 95 ? -7.32 6.277 19.203 1 95.38 95 THR A CA 1
ATOM 722 C C . THR A 1 95 ? -8.508 6.645 20.094 1 95.38 95 THR A C 1
ATOM 724 O O . THR A 1 95 ? -9.641 6.73 19.609 1 95.38 95 THR A O 1
ATOM 727 N N . ARG A 1 96 ? -8.266 6.887 21.312 1 95 96 ARG A N 1
ATOM 728 C CA . ARG A 1 96 ? -9.32 7.277 22.25 1 95 96 ARG A CA 1
ATOM 729 C C . ARG A 1 96 ? -9.82 8.688 21.953 1 95 96 ARG A C 1
ATOM 731 O O . ARG A 1 96 ? -11.031 8.922 21.891 1 95 96 ARG A O 1
ATOM 738 N N . LEU A 1 97 ? -8.938 9.594 21.688 1 96.38 97 LEU A N 1
ATOM 739 C CA . LEU A 1 97 ? -9.25 11.023 21.625 1 96.38 97 LEU A CA 1
ATOM 740 C C . LEU A 1 97 ? -9.781 11.398 20.234 1 96.38 97 LEU A C 1
ATOM 742 O O . LEU A 1 97 ? -10.547 12.359 20.109 1 96.38 97 LEU A O 1
ATOM 746 N N . PHE A 1 98 ? -9.359 10.641 19.266 1 96.38 98 PHE A N 1
ATOM 747 C CA . PHE A 1 98 ? -9.695 11.07 17.906 1 96.38 98 PHE A CA 1
ATOM 748 C C . PHE A 1 98 ? -10.75 10.156 17.297 1 96.38 98 PHE A C 1
ATOM 750 O O . PHE A 1 98 ? -10.992 10.203 16.094 1 96.38 98 PHE A O 1
ATOM 757 N N . ARG A 1 99 ? -11.195 9.273 18.109 1 86.62 99 ARG A N 1
ATOM 758 C CA . ARG A 1 99 ? -12.391 8.562 17.656 1 86.62 99 ARG A CA 1
ATOM 759 C C . ARG A 1 99 ? -13.57 9.516 17.516 1 86.62 99 ARG A C 1
ATOM 761 O O . ARG A 1 99 ? -13.883 10.273 18.438 1 86.62 99 ARG A O 1
ATOM 768 N N . GLY A 1 100 ? -14.109 9.641 16.359 1 85.25 100 GLY A N 1
ATOM 769 C CA . GLY A 1 100 ? -15.219 10.539 16.078 1 85.25 100 GLY A CA 1
ATOM 770 C C . GLY A 1 100 ? -15.898 10.273 14.758 1 85.25 100 GLY A C 1
ATOM 771 O O . GLY A 1 100 ? -15.828 9.164 14.227 1 85.25 100 GLY A O 1
ATOM 772 N N . GLY A 1 101 ? -16.75 11.289 14.336 1 90.81 101 GLY A N 1
ATOM 773 C CA . GLY A 1 101 ? -17.531 11.172 13.109 1 90.81 101 GLY A CA 1
ATOM 774 C C . GLY A 1 101 ? -16.75 11.547 11.867 1 90.81 101 GLY A C 1
ATOM 775 O O . GLY A 1 101 ? -17.312 12.039 10.891 1 90.81 101 GLY A O 1
ATOM 776 N N . TRP A 1 102 ? -15.461 11.594 11.93 1 96.38 102 TRP A N 1
ATOM 777 C CA . TRP A 1 102 ? -14.617 11.891 10.773 1 96.38 102 TRP A CA 1
ATOM 778 C C . TRP A 1 102 ? -13.812 10.664 10.359 1 96.38 102 TRP A C 1
ATOM 780 O O . TRP A 1 102 ? -13.734 9.68 11.102 1 96.38 102 TRP A O 1
ATOM 790 N N . LEU A 1 103 ? -13.312 10.656 9.148 1 97.38 103 LEU A N 1
ATOM 791 C CA . LEU A 1 103 ? -12.359 9.641 8.719 1 97.38 103 LEU A CA 1
ATOM 792 C C . LEU A 1 103 ? -11.008 9.836 9.398 1 97.38 103 LEU A C 1
ATOM 794 O O . LEU A 1 103 ? -10.461 10.938 9.383 1 97.38 103 LEU A O 1
ATOM 798 N N . LEU A 1 104 ? -10.547 8.836 10.07 1 98.25 104 LEU A N 1
ATOM 799 C CA . LEU A 1 104 ? -9.258 8.859 10.742 1 98.25 104 LEU A CA 1
ATOM 800 C C . LEU A 1 104 ? -8.227 8.047 9.969 1 98.25 104 LEU A C 1
ATOM 802 O O . LEU A 1 104 ? -8.383 6.836 9.805 1 98.25 104 LEU A O 1
ATOM 806 N N . LEU A 1 105 ? -7.148 8.727 9.477 1 98.56 105 LEU A N 1
ATOM 807 C CA . LEU A 1 105 ? -6.133 8.07 8.664 1 98.56 105 LEU A CA 1
ATOM 808 C C . LEU A 1 105 ? -4.777 8.094 9.359 1 98.56 105 LEU A C 1
ATOM 810 O O . LEU A 1 105 ? -4.402 9.102 9.969 1 98.56 105 LEU A O 1
ATOM 814 N N . GLU A 1 106 ? -4.066 6.973 9.289 1 98.75 106 GLU A N 1
ATOM 815 C CA . GLU A 1 106 ? -2.682 6.863 9.742 1 98.75 106 GLU A CA 1
ATOM 816 C C . GLU A 1 106 ? -1.707 7.262 8.641 1 98.75 106 GLU A C 1
ATOM 818 O O . GLU A 1 106 ? -1.872 6.863 7.484 1 98.75 106 GLU A O 1
ATOM 823 N N . THR A 1 107 ? -0.705 8.094 9.008 1 98.81 107 THR A N 1
ATOM 824 C CA . THR A 1 107 ? 0.345 8.438 8.055 1 98.81 107 THR A CA 1
ATOM 825 C C . THR A 1 107 ? 1.717 8.391 8.727 1 98.81 107 THR A C 1
ATOM 827 O O . THR A 1 107 ? 1.846 7.922 9.859 1 98.81 107 THR A O 1
ATOM 830 N N . HIS A 1 108 ? 2.719 8.711 7.984 1 98.75 108 HIS A N 1
ATOM 831 C CA . HIS A 1 108 ? 4.113 8.789 8.406 1 98.75 108 HIS A CA 1
ATOM 832 C C . HIS A 1 108 ? 4.883 9.805 7.574 1 98.75 108 HIS A C 1
ATOM 834 O O . HIS A 1 108 ? 5.414 9.469 6.516 1 98.75 108 HIS A O 1
ATOM 840 N N . PRO A 1 109 ? 5.008 11 8.094 1 98.69 109 PRO A N 1
ATOM 841 C CA . PRO A 1 109 ? 5.469 12.148 7.312 1 98.69 109 PRO A CA 1
ATOM 842 C C . PRO A 1 109 ? 6.777 11.875 6.582 1 98.69 109 PRO A C 1
ATOM 844 O O . PRO A 1 109 ? 6.926 12.242 5.41 1 98.69 109 PRO A O 1
ATOM 847 N N . SER A 1 110 ? 7.758 11.234 7.23 1 97.88 110 SER A N 1
ATOM 848 C CA . SER A 1 110 ? 9.008 10.953 6.539 1 97.88 110 SER A CA 1
ATOM 849 C C . SER A 1 110 ? 8.789 10.047 5.332 1 97.88 110 SER A C 1
ATOM 851 O O . SER A 1 110 ? 9.422 10.227 4.293 1 97.88 110 SER A O 1
ATOM 853 N N . SER A 1 111 ? 7.941 9.07 5.445 1 98.44 111 SER A N 1
ATOM 854 C CA . SER A 1 111 ? 7.605 8.18 4.336 1 98.44 111 SER A CA 1
ATOM 855 C C . SER A 1 111 ? 6.863 8.93 3.234 1 98.44 111 SER A C 1
ATOM 857 O O . SER A 1 111 ? 7.039 8.633 2.051 1 98.44 111 SER A O 1
ATOM 859 N N . VAL A 1 112 ? 6.008 9.875 3.643 1 98.62 112 VAL A N 1
ATOM 860 C CA . VAL A 1 112 ? 5.277 10.703 2.684 1 98.62 112 VAL A CA 1
ATOM 861 C C . VAL A 1 112 ? 6.262 11.477 1.816 1 98.62 112 VAL A C 1
ATOM 863 O O . VAL A 1 112 ? 6.145 11.492 0.589 1 98.62 112 VAL A O 1
ATOM 866 N N . VAL A 1 113 ? 7.184 12.094 2.477 1 97.94 113 VAL A N 1
ATOM 867 C CA . VAL A 1 113 ? 8.18 12.875 1.749 1 97.94 113 VAL A CA 1
ATOM 868 C C . VAL A 1 113 ? 8.953 11.961 0.798 1 97.94 113 VAL A C 1
ATOM 870 O O . VAL A 1 113 ? 9.156 12.305 -0.371 1 97.94 113 VAL A O 1
ATOM 873 N N . ARG A 1 114 ? 9.328 10.82 1.243 1 95.94 114 ARG A N 1
ATOM 874 C CA . ARG A 1 114 ? 10.078 9.859 0.438 1 95.94 114 ARG A CA 1
ATOM 875 C C . ARG A 1 114 ? 9.297 9.484 -0.818 1 95.94 114 ARG A C 1
ATOM 877 O O . ARG A 1 114 ? 9.844 9.508 -1.924 1 95.94 114 ARG A O 1
ATOM 884 N N . VAL A 1 115 ? 8.086 9.148 -0.699 1 97.38 115 VAL A N 1
ATOM 885 C CA . VAL A 1 115 ? 7.277 8.609 -1.789 1 97.38 115 VAL A CA 1
ATOM 886 C C . VAL A 1 115 ? 6.848 9.734 -2.723 1 97.38 115 VAL A C 1
ATOM 888 O O . VAL A 1 115 ? 6.691 9.523 -3.928 1 97.38 115 VAL A O 1
ATOM 891 N N . SER A 1 116 ? 6.668 10.93 -2.197 1 96.62 116 SER A N 1
ATOM 892 C CA . SER A 1 116 ? 6.191 12.078 -2.971 1 96.62 116 SER A CA 1
ATOM 893 C C . SER A 1 116 ? 7.195 12.469 -4.051 1 96.62 116 SER A C 1
ATOM 895 O O . SER A 1 116 ? 6.816 13.039 -5.078 1 96.62 116 SER A O 1
ATOM 897 N N . GLY A 1 117 ? 8.469 12.273 -3.783 1 91.81 117 GLY A N 1
ATOM 898 C CA . GLY A 1 117 ? 9.516 12.711 -4.688 1 91.81 117 GLY A CA 1
ATOM 899 C C . GLY A 1 117 ? 9.906 14.164 -4.492 1 91.81 117 GLY A C 1
ATOM 900 O O . GLY A 1 117 ? 10.789 14.672 -5.184 1 91.81 117 GLY A O 1
ATOM 901 N N . CYS A 1 118 ? 9.289 14.852 -3.607 1 95.19 118 CYS A N 1
ATOM 902 C CA . CYS A 1 118 ? 9.703 16.203 -3.275 1 95.19 118 CYS A CA 1
ATOM 903 C C . CYS A 1 118 ? 11.07 16.219 -2.604 1 95.19 118 CYS A C 1
ATOM 905 O O . CYS A 1 118 ? 11.43 15.258 -1.92 1 95.19 118 CYS A O 1
ATOM 907 N N . PRO A 1 119 ? 11.781 17.297 -2.814 1 95.25 119 PRO A N 1
ATOM 908 C CA . PRO A 1 119 ? 13.125 17.328 -2.248 1 95.25 119 PRO A CA 1
ATOM 909 C C . PRO A 1 119 ? 13.125 17.453 -0.726 1 95.25 119 PRO A C 1
ATOM 911 O O . PRO A 1 119 ? 14.125 17.141 -0.075 1 95.25 119 PRO A O 1
ATOM 914 N N . SER A 1 120 ? 12.023 18 -0.14 1 96.81 120 SER A N 1
ATOM 915 C CA . SER A 1 120 ? 11.922 18.172 1.305 1 96.81 120 SER A CA 1
ATOM 916 C C . SER A 1 120 ? 10.461 18.219 1.751 1 96.81 120 SER A C 1
ATOM 918 O O . SER A 1 120 ? 9.555 18.281 0.919 1 96.81 120 SER A O 1
ATOM 920 N N . GLY A 1 121 ? 10.297 18.094 3.068 1 97.38 121 GLY A N 1
ATOM 921 C CA . GLY A 1 121 ? 8.961 18.266 3.619 1 97.38 121 GLY A CA 1
ATOM 922 C C . GLY A 1 121 ? 8.367 19.625 3.355 1 97.38 121 GLY A C 1
ATOM 923 O O . GLY A 1 121 ? 7.172 19.75 3.072 1 97.38 121 GLY A O 1
ATOM 924 N N . GLU A 1 122 ? 9.188 20.672 3.443 1 97.12 122 GLU A N 1
ATOM 925 C CA . GLU A 1 122 ? 8.758 22.047 3.162 1 97.12 122 GLU A CA 1
ATOM 926 C C . GLU A 1 122 ? 8.273 22.188 1.721 1 97.12 122 GLU A C 1
ATOM 928 O O . GLU A 1 122 ? 7.223 22.766 1.467 1 97.12 122 GLU A O 1
ATOM 933 N N . ALA A 1 123 ? 9.055 21.594 0.865 1 96.19 123 ALA A N 1
ATOM 934 C CA . ALA A 1 123 ? 8.688 21.625 -0.548 1 96.19 123 ALA A CA 1
ATOM 935 C C . ALA A 1 123 ? 7.363 20.906 -0.793 1 96.19 123 ALA A C 1
ATOM 937 O O . ALA A 1 123 ? 6.543 21.359 -1.595 1 96.19 123 ALA A O 1
ATOM 938 N N . LEU A 1 124 ? 7.207 19.766 -0.155 1 97.44 124 LEU A N 1
ATOM 939 C CA . LEU A 1 124 ? 5.961 19.016 -0.274 1 97.44 124 LEU A CA 1
ATOM 940 C C . LEU A 1 124 ? 4.77 19.859 0.172 1 97.44 124 LEU A C 1
ATOM 942 O O . LEU A 1 124 ? 3.768 19.953 -0.538 1 97.44 124 LEU A O 1
ATOM 946 N N . VAL A 1 125 ? 4.879 20.547 1.333 1 97.75 125 VAL A N 1
ATOM 947 C CA . VAL A 1 125 ? 3.811 21.375 1.87 1 97.75 125 VAL A CA 1
ATOM 948 C C . VAL A 1 125 ? 3.525 22.531 0.913 1 97.75 125 VAL A C 1
ATOM 950 O O . VAL A 1 125 ? 2.365 22.844 0.63 1 97.75 125 VAL A O 1
ATOM 953 N N . GLU A 1 126 ? 4.504 23.109 0.346 1 95.75 126 GLU A N 1
ATOM 954 C CA . GLU A 1 126 ? 4.359 24.234 -0.58 1 95.75 126 GLU A CA 1
ATOM 955 C C . GLU A 1 126 ? 3.658 23.797 -1.864 1 95.75 126 GLU A C 1
ATOM 957 O O . GLU A 1 126 ? 2.936 24.578 -2.479 1 95.75 126 GLU A O 1
ATOM 962 N N . ASN A 1 127 ? 3.91 22.594 -2.23 1 95.38 127 ASN A N 1
ATOM 963 C CA . ASN A 1 127 ? 3.285 22.078 -3.443 1 95.38 127 ASN A CA 1
ATOM 964 C C . ASN A 1 127 ? 1.848 21.625 -3.188 1 95.38 127 ASN A C 1
ATOM 966 O O . ASN A 1 127 ? 1.006 21.688 -4.086 1 95.38 127 ASN A O 1
ATOM 970 N N . CYS A 1 128 ? 1.561 21.219 -2.006 1 96 128 CYS A N 1
ATOM 971 C CA . CYS A 1 128 ? 0.262 20.672 -1.646 1 96 128 CYS A CA 1
ATOM 972 C C . CYS A 1 128 ? -0.778 21.766 -1.477 1 96 128 CYS A C 1
ATOM 974 O O . CYS A 1 128 ? -1.967 21.547 -1.716 1 96 128 CYS A O 1
ATOM 976 N N . PHE A 1 129 ? -0.27 22.953 -1.051 1 96.94 129 PHE A N 1
ATOM 977 C CA . PHE A 1 129 ? -1.207 24.016 -0.694 1 96.94 129 PHE A CA 1
ATOM 978 C C . PHE A 1 129 ? -1.048 25.219 -1.623 1 96.94 129 PHE A C 1
ATOM 980 O O . PHE A 1 129 ? 0.069 25.672 -1.86 1 96.94 129 PHE A O 1
ATOM 987 N N . ASP A 1 130 ? -2.17 25.672 -2.096 1 95.56 130 ASP A N 1
ATOM 988 C CA . ASP A 1 130 ? -2.197 26.844 -2.967 1 95.56 130 ASP A CA 1
ATOM 989 C C . ASP A 1 130 ? -1.94 28.125 -2.172 1 95.56 130 ASP A C 1
ATOM 991 O O . ASP A 1 130 ? -1.42 29.094 -2.713 1 95.56 130 ASP A O 1
ATOM 995 N N . SER A 1 131 ? -2.42 28.094 -0.944 1 96 131 SER A N 1
ATOM 996 C CA . SER A 1 131 ? -2.217 29.203 -0.019 1 96 131 SER A CA 1
ATOM 997 C C . SER A 1 131 ? -1.815 28.703 1.364 1 96 131 SER A C 1
ATOM 999 O O . SER A 1 131 ? -2.402 27.75 1.882 1 96 131 SER A O 1
ATOM 1001 N N . ILE A 1 132 ? -0.817 29.328 1.884 1 96.88 132 ILE A N 1
ATOM 1002 C CA . ILE A 1 132 ? -0.328 29.031 3.225 1 96.88 132 ILE A CA 1
ATOM 1003 C C . ILE A 1 132 ? -0.455 30.266 4.113 1 96.88 132 ILE A C 1
ATOM 1005 O O . ILE A 1 132 ? 0.29 31.234 3.949 1 96.88 132 ILE A O 1
ATOM 1009 N N . LEU A 1 133 ? -1.353 30.188 5.062 1 95.31 133 LEU A N 1
ATOM 1010 C CA . LEU A 1 133 ? -1.688 31.359 5.859 1 95.31 133 LEU A CA 1
ATOM 1011 C C . LEU A 1 133 ? -0.991 31.312 7.215 1 95.31 133 LEU A C 1
ATOM 1013 O O . LEU A 1 133 ? -1.094 32.25 8 1 95.31 133 LEU A O 1
ATOM 1017 N N . SER A 1 134 ? -0.36 30.188 7.488 1 92.38 134 SER A N 1
ATOM 1018 C CA . SER A 1 134 ? 0.363 30 8.742 1 92.38 134 SER A CA 1
ATOM 1019 C C . SER A 1 134 ? 1.69 29.281 8.508 1 92.38 134 SER A C 1
ATOM 1021 O O . SER A 1 134 ? 1.771 28.359 7.691 1 92.38 134 SER A O 1
ATOM 1023 N N . SER A 1 135 ? 2.686 29.672 9.211 1 90.38 135 SER A N 1
ATOM 1024 C CA . SER A 1 135 ? 3.998 29.047 9.078 1 90.38 135 SER A CA 1
ATOM 1025 C C . SER A 1 135 ? 4.281 28.094 10.234 1 90.38 135 SER A C 1
ATOM 1027 O O . SER A 1 135 ? 3.492 28 11.18 1 90.38 135 SER A O 1
ATOM 1029 N N . TRP A 1 136 ? 5.254 27.297 10.07 1 94.06 136 TRP A N 1
ATOM 1030 C CA . TRP A 1 136 ? 5.703 26.375 11.109 1 94.06 136 TRP A CA 1
ATOM 1031 C C . TRP A 1 136 ? 7.098 26.75 11.602 1 94.06 136 TRP A C 1
ATOM 1033 O O . TRP A 1 136 ? 7.934 27.203 10.828 1 94.06 136 TRP A O 1
ATOM 1043 N N . SER A 1 137 ? 7.215 26.469 12.875 1 92.44 137 SER A N 1
ATOM 1044 C CA . SER A 1 137 ? 8.492 26.812 13.484 1 92.44 137 SER A CA 1
ATOM 1045 C C . SER A 1 137 ? 9.219 25.578 14 1 92.44 137 SER A C 1
ATOM 1047 O O . SER A 1 137 ? 10.414 25.625 14.297 1 92.44 137 SER A O 1
ATOM 1049 N N . THR A 1 138 ? 8.508 24.516 14.156 1 94.19 138 THR A N 1
ATOM 1050 C CA . THR A 1 138 ? 9.086 23.281 14.688 1 94.19 138 THR A CA 1
ATOM 1051 C C . THR A 1 138 ? 8.883 22.125 13.719 1 94.19 138 THR A C 1
ATOM 1053 O O . THR A 1 138 ? 8.07 22.219 12.797 1 94.19 138 THR A O 1
ATOM 1056 N N . ARG A 1 139 ? 9.648 21.078 13.945 1 95.38 139 ARG A N 1
ATOM 1057 C CA . ARG A 1 139 ? 9.508 19.875 13.141 1 95.38 139 ARG A CA 1
ATOM 1058 C C . ARG A 1 139 ? 8.141 19.234 13.344 1 95.38 139 ARG A C 1
ATOM 1060 O O . ARG A 1 139 ? 7.539 18.734 12.391 1 95.38 139 ARG A O 1
ATOM 1067 N N . ASP A 1 140 ? 7.621 19.281 14.539 1 96.81 140 ASP A N 1
ATOM 1068 C CA . ASP A 1 140 ? 6.309 18.719 14.844 1 96.81 140 ASP A CA 1
ATOM 1069 C C . ASP A 1 140 ? 5.211 19.438 14.062 1 96.81 140 ASP A C 1
ATOM 1071 O O . ASP A 1 140 ? 4.277 18.797 13.57 1 96.81 140 ASP A O 1
ATOM 1075 N N . GLU A 1 141 ? 5.398 20.719 13.984 1 98.25 141 GLU A N 1
ATOM 1076 C CA . GLU A 1 141 ? 4.445 21.516 13.211 1 98.25 141 GLU A CA 1
ATOM 1077 C C . GLU A 1 141 ? 4.52 21.172 11.727 1 98.25 141 GLU A C 1
ATOM 1079 O O . GLU A 1 141 ? 3.492 21.031 11.062 1 98.25 141 GLU A O 1
ATOM 1084 N N . LEU A 1 142 ? 5.742 21.062 11.258 1 98.5 142 LEU A N 1
ATOM 1085 C CA . LEU A 1 142 ? 5.914 20.688 9.859 1 98.5 142 LEU A CA 1
ATOM 1086 C C . LEU A 1 142 ? 5.32 19.297 9.586 1 98.5 142 LEU A C 1
ATOM 1088 O O . LEU A 1 142 ? 4.625 19.109 8.586 1 98.5 142 LEU A O 1
ATOM 1092 N N . ASP A 1 143 ? 5.547 18.344 10.469 1 98.75 143 ASP A N 1
ATOM 1093 C CA . ASP A 1 143 ? 5.012 17 10.297 1 98.75 143 ASP A CA 1
ATOM 1094 C C . ASP A 1 143 ? 3.484 17.016 10.312 1 98.75 143 ASP A C 1
ATOM 1096 O O . ASP A 1 143 ? 2.846 16.25 9.586 1 98.75 143 ASP A O 1
ATOM 1100 N N . ALA A 1 144 ? 2.889 17.891 11.117 1 98.88 144 ALA A N 1
ATOM 1101 C CA . ALA A 1 144 ? 1.438 18.047 11.117 1 98.88 144 ALA A CA 1
ATOM 1102 C C . ALA A 1 144 ? 0.951 18.594 9.773 1 98.88 144 ALA A C 1
ATOM 1104 O O . ALA A 1 144 ? -0.08 18.156 9.258 1 98.88 144 ALA A O 1
ATOM 1105 N N . ALA A 1 145 ? 1.672 19.562 9.242 1 98.81 145 ALA A N 1
ATOM 1106 C CA . ALA A 1 145 ? 1.326 20.125 7.938 1 98.81 145 ALA A CA 1
ATOM 1107 C C . ALA A 1 145 ? 1.415 19.062 6.844 1 98.81 145 ALA A C 1
ATOM 1109 O O . ALA A 1 145 ? 0.572 19.016 5.941 1 98.81 145 ALA A O 1
ATOM 1110 N N . ILE A 1 146 ? 2.461 18.219 6.902 1 98.81 146 ILE A N 1
ATOM 1111 C CA . ILE A 1 146 ? 2.604 17.125 5.953 1 98.81 146 ILE A CA 1
ATOM 1112 C C . ILE A 1 146 ? 1.423 16.156 6.094 1 98.81 146 ILE A C 1
ATOM 1114 O O . ILE A 1 146 ? 0.864 15.703 5.098 1 98.81 146 ILE A O 1
ATOM 1118 N N . ALA A 1 147 ? 1.038 15.891 7.312 1 98.88 147 ALA A N 1
ATOM 1119 C CA . ALA A 1 147 ? -0.135 15.055 7.539 1 98.88 147 ALA A CA 1
ATOM 1120 C C . ALA A 1 147 ? -1.382 15.672 6.918 1 98.88 147 ALA A C 1
ATOM 1122 O O . ALA A 1 147 ? -2.186 14.977 6.289 1 98.88 147 ALA A O 1
ATOM 1123 N N . ALA A 1 148 ? -1.572 16.969 7.098 1 98.81 148 ALA A N 1
ATOM 1124 C CA . ALA A 1 148 ? -2.693 17.672 6.473 1 98.81 148 ALA A CA 1
ATOM 1125 C C . ALA A 1 148 ? -2.637 17.547 4.953 1 98.81 148 ALA A C 1
ATOM 1127 O O . ALA A 1 148 ? -3.67 17.406 4.297 1 98.81 148 ALA A O 1
ATOM 1128 N N . CYS A 1 149 ? -1.441 17.625 4.41 1 98.38 149 CYS A N 1
ATOM 1129 C CA . CYS A 1 149 ? -1.246 17.453 2.975 1 98.38 149 CYS A CA 1
ATOM 1130 C C . CYS A 1 149 ? -1.746 16.078 2.523 1 98.38 149 CYS A C 1
ATOM 1132 O O . CYS A 1 149 ? -2.373 15.961 1.471 1 98.38 149 CYS A O 1
ATOM 1134 N N . VAL A 1 150 ? -1.467 15.07 3.295 1 98.81 150 VAL A N 1
ATOM 1135 C CA . VAL A 1 150 ? -1.954 13.734 2.986 1 98.81 150 VAL A CA 1
ATOM 1136 C C . VAL A 1 150 ? -3.48 13.742 2.912 1 98.81 150 VAL A C 1
ATOM 1138 O O . VAL A 1 150 ? -4.066 13.117 2.029 1 98.81 150 VAL A O 1
ATOM 1141 N N . GLY A 1 151 ? -4.133 14.453 3.844 1 98.56 151 GLY A N 1
ATOM 1142 C CA . GLY A 1 151 ? -5.578 14.602 3.793 1 98.56 151 GLY A CA 1
ATOM 1143 C C . GLY A 1 151 ? -6.062 15.281 2.529 1 98.56 151 GLY A C 1
ATOM 1144 O O . GLY A 1 151 ? -7.051 14.859 1.927 1 98.56 151 GLY A O 1
ATOM 1145 N N . VAL A 1 152 ? -5.426 16.328 2.133 1 98 152 VAL A N 1
ATOM 1146 C CA . VAL A 1 152 ? -5.754 17.031 0.896 1 98 152 VAL A CA 1
ATOM 1147 C C . VAL A 1 152 ? -5.602 16.094 -0.292 1 98 152 VAL A C 1
ATOM 1149 O O . VAL A 1 152 ? -6.488 16.016 -1.147 1 98 152 VAL A O 1
ATOM 1152 N N . ALA A 1 153 ? -4.488 15.414 -0.309 1 97.5 153 ALA A N 1
ATOM 1153 C CA . ALA A 1 153 ? -4.227 14.461 -1.386 1 97.5 153 ALA A CA 1
ATOM 1154 C C . ALA A 1 153 ? -5.301 13.375 -1.434 1 97.5 153 ALA A C 1
ATOM 1156 O O . ALA A 1 153 ? -5.711 12.945 -2.514 1 97.5 153 ALA A O 1
ATOM 1157 N N . PHE A 1 154 ? -5.719 12.938 -0.292 1 97.69 154 PHE A N 1
ATOM 1158 C CA . PHE A 1 154 ? -6.777 11.938 -0.182 1 97.69 154 PHE A CA 1
ATOM 1159 C C . PHE A 1 154 ? -8.047 12.422 -0.874 1 97.69 154 PHE A C 1
ATOM 1161 O O . PHE A 1 154 ? -8.656 11.68 -1.656 1 97.69 154 PHE A O 1
ATOM 1168 N N . ILE A 1 155 ? -8.406 13.641 -0.625 1 97 155 ILE A N 1
ATOM 1169 C CA . ILE A 1 155 ? -9.633 14.211 -1.168 1 97 155 ILE A CA 1
ATOM 1170 C C . ILE A 1 155 ? -9.453 14.5 -2.656 1 97 155 ILE A C 1
ATOM 1172 O O . ILE A 1 155 ? -10.352 14.242 -3.459 1 97 155 ILE A O 1
ATOM 1176 N N . ALA A 1 156 ? -8.281 14.984 -3.002 1 95.75 156 ALA A N 1
ATOM 1177 C CA . ALA A 1 156 ? -8.016 15.445 -4.363 1 95.75 156 ALA A CA 1
ATOM 1178 C C . ALA A 1 156 ? -7.715 14.266 -5.289 1 95.75 156 ALA A C 1
ATOM 1180 O O . ALA A 1 156 ? -7.68 14.43 -6.512 1 95.75 156 ALA A O 1
ATOM 1181 N N . GLY A 1 157 ? -7.367 13.109 -4.754 1 95 157 GLY A N 1
ATOM 1182 C CA . GLY A 1 157 ? -7.141 11.93 -5.574 1 95 157 GLY A CA 1
ATOM 1183 C C . GLY A 1 157 ? -5.672 11.688 -5.875 1 95 157 GLY A C 1
ATOM 1184 O O . GLY A 1 157 ? -5.336 10.984 -6.832 1 95 157 GLY A O 1
ATOM 1185 N N . PHE A 1 158 ? -4.781 12.25 -5.125 1 95.81 158 PHE A N 1
ATOM 1186 C CA . PHE A 1 158 ? -3.342 12.07 -5.301 1 95.81 158 PHE A CA 1
ATOM 1187 C C . PHE A 1 158 ? -2.756 11.242 -4.16 1 95.81 158 PHE A C 1
ATOM 1189 O O . PHE A 1 158 ? -1.639 11.5 -3.711 1 95.81 158 PHE A O 1
ATOM 1196 N N . TRP A 1 159 ? -3.549 10.352 -3.701 1 97.38 159 TRP A N 1
ATOM 1197 C CA . TRP A 1 159 ? -3.172 9.562 -2.533 1 97.38 159 TRP A CA 1
ATOM 1198 C C . TRP A 1 159 ? -2.518 8.25 -2.951 1 97.38 159 TRP A C 1
ATOM 1200 O O . TRP A 1 159 ? -2.648 7.82 -4.102 1 97.38 159 TRP A O 1
ATOM 1210 N N . ALA A 1 160 ? -1.78 7.664 -2.104 1 98.44 160 ALA A N 1
ATOM 1211 C CA . ALA A 1 160 ? -1.271 6.297 -2.105 1 98.44 160 ALA A CA 1
ATOM 1212 C C . ALA A 1 160 ? -1.329 5.688 -0.706 1 98.44 160 ALA A C 1
ATOM 1214 O O . ALA A 1 160 ? -1.465 6.41 0.285 1 98.44 160 ALA A O 1
ATOM 1215 N N . ARG A 1 161 ? -1.321 4.414 -0.635 1 98.75 161 ARG A N 1
ATOM 1216 C CA . ARG A 1 161 ? -1.252 3.781 0.678 1 98.75 161 ARG A CA 1
ATOM 1217 C C . ARG A 1 161 ? -0.607 2.4 0.586 1 98.75 161 ARG A C 1
ATOM 1219 O O . ARG A 1 161 ? -0.583 1.792 -0.485 1 98.75 161 ARG A O 1
ATOM 1226 N N . ILE A 1 162 ? -0.012 2.012 1.614 1 98.81 162 ILE A N 1
ATOM 1227 C CA . ILE A 1 162 ? 0.331 0.614 1.851 1 98.81 162 ILE A CA 1
ATOM 1228 C C . ILE A 1 162 ? -0.612 0.022 2.896 1 98.81 162 ILE A C 1
ATOM 1230 O O . ILE A 1 162 ? -1.054 0.722 3.811 1 98.81 162 ILE A O 1
ATOM 1234 N N . GLU A 1 163 ? -0.979 -1.173 2.695 1 98.69 163 GLU A N 1
ATOM 1235 C CA . GLU A 1 163 ? -1.987 -1.792 3.551 1 98.69 163 GLU A CA 1
ATOM 1236 C C . GLU A 1 163 ? -1.672 -3.264 3.799 1 98.69 163 GLU A C 1
ATOM 1238 O O . GLU A 1 163 ? -1.12 -3.941 2.928 1 98.69 163 GLU A O 1
ATOM 1243 N N . ALA A 1 164 ? -1.888 -3.715 4.926 1 97.81 164 ALA A N 1
ATOM 1244 C CA . ALA A 1 164 ? -1.931 -5.121 5.312 1 97.81 164 ALA A CA 1
ATOM 1245 C C . ALA A 1 164 ? -3.191 -5.434 6.117 1 97.81 164 ALA A C 1
ATOM 1247 O O . ALA A 1 164 ? -4.066 -4.574 6.266 1 97.81 164 ALA A O 1
ATOM 1248 N N . SER A 1 165 ? -3.34 -6.691 6.578 1 95.75 165 SER A N 1
ATOM 1249 C CA . SER A 1 165 ? -4.57 -7.141 7.223 1 95.75 165 SER A CA 1
ATOM 1250 C C . SER A 1 165 ? -4.82 -6.383 8.523 1 95.75 165 SER A C 1
ATOM 1252 O O . SER A 1 165 ? -5.953 -6.332 9.008 1 95.75 165 SER A O 1
ATOM 1254 N N . ASP A 1 166 ? -3.771 -5.719 9.062 1 96.06 166 ASP A N 1
ATOM 1255 C CA . ASP A 1 166 ? -3.957 -5.148 10.391 1 96.06 166 ASP A CA 1
ATOM 1256 C C . ASP A 1 166 ? -3.742 -3.635 10.375 1 96.06 166 ASP A C 1
ATOM 1258 O O . ASP A 1 166 ? -3.549 -3.02 11.422 1 96.06 166 ASP A O 1
ATOM 1262 N N . GLY A 1 167 ? -3.695 -3.035 9.141 1 96.94 167 GLY A N 1
ATOM 1263 C CA . GLY A 1 167 ? -3.596 -1.586 9.117 1 96.94 167 GLY A CA 1
ATOM 1264 C C . GLY A 1 167 ? -3.195 -1.039 7.758 1 96.94 167 GLY A C 1
ATOM 1265 O O . GLY A 1 167 ? -2.957 -1.803 6.82 1 96.94 167 GLY A O 1
ATOM 1266 N N . SER A 1 168 ? -3.232 0.265 7.699 1 98.19 168 SER A N 1
ATOM 1267 C CA . SER A 1 168 ? -2.83 0.976 6.488 1 98.19 168 SER A CA 1
ATOM 1268 C C . SER A 1 168 ? -2.096 2.27 6.828 1 98.19 168 SER A C 1
ATOM 1270 O O . SER A 1 168 ? -2.371 2.896 7.852 1 98.19 168 SER A O 1
ATOM 1272 N N . ILE A 1 169 ? -1.179 2.594 6.055 1 98.81 169 ILE A N 1
ATOM 1273 C CA . ILE A 1 169 ? -0.445 3.854 6.141 1 98.81 169 ILE A CA 1
ATOM 1274 C C . ILE A 1 169 ? -0.663 4.66 4.863 1 98.81 169 ILE A C 1
ATOM 1276 O O . ILE A 1 169 ? -0.307 4.215 3.77 1 98.81 169 ILE A O 1
ATOM 1280 N N . TRP A 1 170 ? -1.253 5.824 5.039 1 98.88 170 TRP A N 1
ATOM 1281 C CA . TRP A 1 170 ? -1.608 6.676 3.908 1 98.88 170 TRP A CA 1
ATOM 1282 C C . TRP A 1 170 ? -0.459 7.609 3.547 1 98.88 170 TRP A C 1
ATOM 1284 O O . TRP A 1 170 ? 0.191 8.172 4.43 1 98.88 170 TRP A O 1
ATOM 1294 N N . LEU A 1 171 ? -0.23 7.719 2.295 1 98.75 171 LEU A N 1
ATOM 1295 C CA . LEU A 1 171 ? 0.839 8.508 1.692 1 98.75 171 LEU A CA 1
ATOM 1296 C C . LEU A 1 171 ? 0.295 9.406 0.59 1 98.75 171 LEU A C 1
ATOM 1298 O O . LEU A 1 171 ? -0.871 9.812 0.629 1 98.75 171 LEU A O 1
ATOM 1302 N N . VAL A 1 172 ? 1.143 9.914 -0.272 1 98.25 172 VAL A N 1
ATOM 1303 C CA . VAL A 1 172 ? 0.753 10.672 -1.452 1 98.25 172 VAL A CA 1
ATOM 1304 C C . VAL A 1 172 ? 1.435 10.094 -2.691 1 98.25 172 VAL A C 1
ATOM 1306 O O . VAL A 1 172 ? 2.422 9.367 -2.58 1 98.25 172 VAL A O 1
ATOM 1309 N N . ASP A 1 173 ? 0.837 10.273 -3.805 1 96.12 173 ASP A N 1
ATOM 1310 C CA . ASP A 1 173 ? 1.552 9.867 -5.012 1 96.12 173 ASP A CA 1
ATOM 1311 C C . ASP A 1 173 ? 2.459 10.984 -5.516 1 96.12 173 ASP A C 1
ATOM 1313 O O . ASP A 1 173 ? 2.375 12.117 -5.043 1 96.12 173 ASP A O 1
ATOM 1317 N N . PRO A 1 174 ? 3.391 10.758 -6.398 1 93.56 174 PRO A N 1
ATOM 1318 C CA . PRO A 1 174 ? 4.426 11.719 -6.797 1 93.56 174 PRO A CA 1
ATOM 1319 C C . PRO A 1 174 ? 3.869 12.898 -7.582 1 93.56 174 PRO A C 1
ATOM 1321 O O . PRO A 1 174 ? 4.582 13.883 -7.82 1 93.56 174 PRO A O 1
ATOM 1324 N N . MET A 1 175 ? 2.627 12.875 -7.961 1 89.88 175 MET A N 1
ATOM 1325 C CA . MET A 1 175 ? 2.041 13.969 -8.727 1 89.88 175 MET A CA 1
ATOM 1326 C C . MET A 1 175 ? 1.879 15.211 -7.867 1 89.88 175 MET A C 1
ATOM 1328 O O . MET A 1 175 ? 1.721 16.312 -8.391 1 89.88 175 MET A O 1
ATOM 1332 N N . VAL A 1 176 ? 1.9 15.039 -6.559 1 91.5 176 VAL A N 1
ATOM 1333 C CA . VAL A 1 176 ? 1.76 16.172 -5.648 1 91.5 176 VAL A CA 1
ATOM 1334 C C . VAL A 1 176 ? 2.922 17.141 -5.848 1 91.5 176 VAL A C 1
ATOM 1336 O O . VAL A 1 176 ? 2.742 18.359 -5.777 1 91.5 176 VAL A O 1
ATOM 1339 N N . CYS A 1 177 ? 4.066 16.672 -6.121 1 86.69 177 CYS A N 1
ATOM 1340 C CA . CYS A 1 177 ? 5.242 17.531 -6.254 1 86.69 177 CYS A CA 1
ATOM 1341 C C . CYS A 1 177 ? 5.484 17.906 -7.711 1 86.69 177 CYS A C 1
ATOM 1343 O O . CYS A 1 177 ? 6.359 18.719 -8.016 1 86.69 177 CYS A O 1
ATOM 1345 N N . ARG A 1 178 ? 4.957 17.297 -8.648 1 72.38 178 ARG A N 1
ATOM 1346 C CA . ARG A 1 178 ? 5.172 17.672 -10.039 1 72.38 178 ARG A CA 1
ATOM 1347 C C . ARG A 1 178 ? 4.41 18.938 -10.391 1 72.38 178 ARG A C 1
ATOM 1349 O O . ARG A 1 178 ? 4.68 19.578 -11.414 1 72.38 178 ARG A O 1
ATOM 1356 N N . LYS A 1 179 ? 3.361 19.391 -9.805 1 52.44 179 LYS A N 1
ATOM 1357 C CA . LYS A 1 179 ? 2.748 20.672 -10.078 1 52.44 179 LYS A CA 1
ATOM 1358 C C . LYS A 1 179 ? 3.789 21.797 -10.055 1 52.44 179 LYS A C 1
ATOM 1360 O O . LYS A 1 179 ? 3.695 22.75 -10.828 1 52.44 179 LYS A O 1
ATOM 1365 N N . LEU A 1 180 ? 4.711 21.828 -9.117 1 43.28 180 LEU A N 1
ATOM 1366 C CA . LEU A 1 180 ? 5.633 22.969 -9.023 1 43.28 180 LEU A CA 1
ATOM 1367 C C . LEU A 1 180 ? 6.523 23.031 -10.258 1 43.28 180 LEU A C 1
ATOM 1369 O O . LEU A 1 180 ? 6.984 24.109 -10.633 1 43.28 180 LEU A O 1
ATOM 1373 N N . SER A 1 181 ? 6.875 21.875 -10.828 1 40.16 181 SER A N 1
ATOM 1374 C CA . SER A 1 181 ? 7.797 22.172 -11.922 1 40.16 181 SER A CA 1
ATOM 1375 C C . SER A 1 181 ? 7.047 22.656 -13.164 1 40.16 181 SER A C 1
ATOM 1377 O O . SER A 1 181 ? 7.648 22.828 -14.219 1 40.16 181 SER A O 1
ATOM 1379 N N . ALA A 1 182 ? 5.773 22.578 -13.078 1 37.56 182 ALA A N 1
ATOM 1380 C CA . ALA A 1 182 ? 5.223 23.125 -14.32 1 37.56 182 ALA A CA 1
ATOM 1381 C C . ALA A 1 182 ? 5.348 24.641 -14.367 1 37.56 182 ALA A C 1
ATOM 1383 O O . ALA A 1 182 ? 4.91 25.328 -13.453 1 37.56 182 ALA A O 1
ATOM 1384 N N . PRO A 1 183 ? 6.211 25.25 -15.219 1 34 183 PRO A N 1
ATOM 1385 C CA . PRO A 1 183 ? 6.328 26.688 -15.5 1 34 183 PRO A CA 1
ATOM 1386 C C . PRO A 1 183 ? 4.992 27.328 -15.852 1 34 183 PRO A C 1
ATOM 1388 O O . PRO A 1 183 ? 4.934 28.531 -16.109 1 34 183 PRO A O 1
ATOM 1391 N N . ASN A 1 184 ? 3.939 26.547 -16.234 1 30.34 184 ASN A N 1
ATOM 1392 C CA . ASN A 1 184 ? 3.094 27.391 -17.062 1 30.34 184 ASN A CA 1
ATOM 1393 C C . ASN A 1 184 ? 2.273 28.375 -16.234 1 30.34 184 ASN A C 1
ATOM 1395 O O . ASN A 1 184 ? 1.131 28.078 -15.875 1 30.34 184 ASN A O 1
ATOM 1399 N N . ARG A 1 185 ? 2.643 28.828 -15.047 1 27.95 185 ARG A N 1
ATOM 1400 C CA . ARG A 1 185 ? 1.8 29.984 -14.727 1 27.95 185 ARG A CA 1
ATOM 1401 C C . ARG A 1 185 ? 1.691 30.922 -15.922 1 27.95 185 ARG A C 1
ATOM 1403 O O . ARG A 1 185 ? 2.705 31.312 -16.5 1 27.95 185 ARG A O 1
ATOM 1410 N N . PRO A 1 186 ? 0.398 31.016 -16.453 1 26.42 186 PRO A N 1
ATOM 1411 C CA . PRO A 1 186 ? 0.427 32.156 -17.375 1 26.42 186 PRO A CA 1
ATOM 1412 C C . PRO A 1 186 ? 1.048 33.406 -16.734 1 26.42 186 PRO A C 1
ATOM 1414 O O . PRO A 1 186 ? 1.047 33.531 -15.508 1 26.42 186 PRO A O 1
ATOM 1417 N N . MET B 1 1 ? -11.305 -23.703 -1.938 1 97.12 1 MET B N 1
ATOM 1418 C CA . MET B 1 1 ? -11.25 -22.547 -2.824 1 97.12 1 MET B CA 1
ATOM 1419 C C . MET B 1 1 ? -10.117 -22.672 -3.832 1 97.12 1 MET B C 1
ATOM 1421 O O . MET B 1 1 ? -8.992 -23.031 -3.465 1 97.12 1 MET B O 1
ATOM 1425 N N . ILE B 1 2 ? -10.453 -22.453 -5.07 1 98.62 2 ILE B N 1
ATOM 1426 C CA . ILE B 1 2 ? -9.461 -22.578 -6.133 1 98.62 2 ILE B CA 1
ATOM 1427 C C . ILE B 1 2 ? -8.836 -21.219 -6.426 1 98.62 2 ILE B C 1
ATOM 1429 O O . ILE B 1 2 ? -9.539 -20.203 -6.473 1 98.62 2 ILE B O 1
ATOM 1433 N N . ILE B 1 3 ? -7.488 -21.234 -6.59 1 98.75 3 ILE B N 1
ATOM 1434 C CA . ILE B 1 3 ? -6.707 -20.031 -6.902 1 98.75 3 ILE B CA 1
ATOM 1435 C C . ILE B 1 3 ? -5.914 -20.266 -8.188 1 98.75 3 ILE B C 1
ATOM 1437 O O . ILE B 1 3 ? -5.355 -21.344 -8.398 1 98.75 3 ILE B O 1
ATOM 1441 N N . LEU B 1 4 ? -5.914 -19.297 -8.977 1 98.88 4 LEU B N 1
ATOM 1442 C CA . LEU B 1 4 ? -5.117 -19.359 -10.203 1 98.88 4 LEU B CA 1
ATOM 1443 C C . LEU B 1 4 ? -4.066 -18.266 -10.227 1 98.88 4 LEU B C 1
ATOM 1445 O O . LEU B 1 4 ? -4.398 -17.078 -10.055 1 98.88 4 LEU B O 1
ATOM 1449 N N . GLY B 1 5 ? -2.82 -18.609 -10.297 1 98.88 5 GLY B N 1
ATOM 1450 C CA . GLY B 1 5 ? -1.732 -17.672 -10.562 1 98.88 5 GLY B CA 1
ATOM 1451 C C . GLY B 1 5 ? -1.298 -17.656 -12.016 1 98.88 5 GLY B C 1
ATOM 1452 O O . GLY B 1 5 ? -1.148 -18.719 -12.633 1 98.88 5 GLY B O 1
ATOM 1453 N N . VAL B 1 6 ? -1.073 -16.469 -12.555 1 98.81 6 VAL B N 1
ATOM 1454 C CA . VAL B 1 6 ? -0.768 -16.359 -13.984 1 98.81 6 VAL B CA 1
ATOM 1455 C C . VAL B 1 6 ? 0.408 -15.414 -14.195 1 98.81 6 VAL B C 1
ATOM 1457 O O . VAL B 1 6 ? 0.42 -14.297 -13.656 1 98.81 6 VAL B O 1
ATOM 1460 N N . ASP B 1 7 ? 1.403 -15.789 -14.891 1 98.69 7 ASP B N 1
ATOM 1461 C CA . ASP B 1 7 ? 2.443 -14.961 -15.484 1 98.69 7 ASP B CA 1
ATOM 1462 C C . ASP B 1 7 ? 2.297 -14.906 -17 1 98.69 7 ASP B C 1
ATOM 1464 O O . ASP B 1 7 ? 2.824 -15.766 -17.719 1 98.69 7 ASP B O 1
ATOM 1468 N N . PRO B 1 8 ? 1.683 -13.852 -17.484 1 98.19 8 PRO B N 1
ATOM 1469 C CA . PRO B 1 8 ? 1.292 -13.82 -18.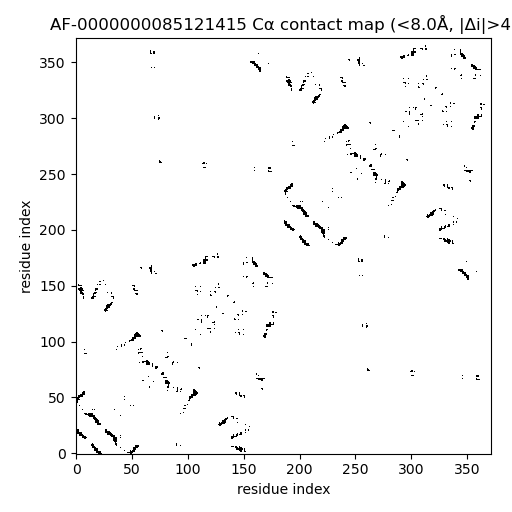891 1 98.19 8 PRO B CA 1
ATOM 1470 C C . PRO B 1 8 ? 2.467 -13.523 -19.828 1 98.19 8 PRO B C 1
ATOM 1472 O O . PRO B 1 8 ? 3.371 -12.766 -19.469 1 98.19 8 PRO B O 1
ATOM 1475 N N . GLY B 1 9 ? 2.381 -14.078 -20.922 1 95.44 9 GLY B N 1
ATOM 1476 C CA . GLY B 1 9 ? 3.246 -13.836 -22.062 1 95.44 9 GLY B CA 1
ATOM 1477 C C . GLY B 1 9 ? 2.51 -13.867 -23.391 1 95.44 9 GLY B C 1
ATOM 1478 O O . GLY B 1 9 ? 1.587 -14.664 -23.578 1 95.44 9 GLY B O 1
ATOM 1479 N N . LEU B 1 10 ? 2.98 -13.102 -24.266 1 90.5 10 LEU B N 1
ATOM 1480 C CA . LEU B 1 10 ? 2.266 -12.984 -25.531 1 90.5 10 LEU B CA 1
ATOM 1481 C C . LEU B 1 10 ? 2.723 -14.055 -26.516 1 90.5 10 LEU B C 1
ATOM 1483 O O . LEU B 1 10 ? 2.021 -14.352 -27.484 1 90.5 10 LEU B O 1
ATOM 1487 N N . ARG B 1 11 ? 3.889 -14.594 -26.234 1 88.69 11 ARG B N 1
ATOM 1488 C CA . ARG B 1 11 ? 4.359 -15.664 -27.109 1 88.69 11 ARG B CA 1
ATOM 1489 C C . ARG B 1 11 ? 3.689 -16.984 -26.766 1 88.69 11 ARG B C 1
ATOM 1491 O O . ARG B 1 11 ? 3.258 -17.188 -25.625 1 88.69 11 ARG B O 1
ATOM 1498 N N . ARG B 1 12 ? 3.693 -17.859 -27.766 1 85 12 ARG B N 1
ATOM 1499 C CA . ARG B 1 12 ? 3.164 -19.203 -27.5 1 85 12 ARG B CA 1
ATOM 1500 C C . ARG B 1 12 ? 3.973 -19.906 -26.422 1 85 12 ARG B C 1
ATOM 1502 O O . ARG B 1 12 ? 5.207 -19.906 -26.469 1 85 12 ARG B O 1
ATOM 1509 N N . GLY B 1 13 ? 3.252 -20.469 -25.438 1 87.38 13 GLY B N 1
ATOM 1510 C CA . GLY B 1 13 ? 3.91 -21.172 -24.359 1 87.38 13 GLY B CA 1
ATOM 1511 C C . GLY B 1 13 ? 4.578 -20.234 -23.359 1 87.38 13 GLY B C 1
ATOM 1512 O O . GLY B 1 13 ? 5.27 -20.688 -22.453 1 87.38 13 GLY B O 1
ATOM 1513 N N . GLY B 1 14 ? 4.348 -18.984 -23.562 1 92.81 14 GLY B N 1
ATOM 1514 C CA . GLY B 1 14 ? 5.066 -18 -22.766 1 92.81 14 GLY B CA 1
ATOM 1515 C C . GLY B 1 14 ? 4.336 -17.609 -21.5 1 92.81 14 GLY B C 1
ATOM 1516 O O . GLY B 1 14 ? 4.82 -16.781 -20.734 1 92.81 14 GLY B O 1
ATOM 1517 N N . THR B 1 15 ? 3.193 -18.219 -21.312 1 97.81 15 THR B N 1
ATOM 1518 C CA . THR B 1 15 ? 2.4 -17.922 -20.109 1 97.81 15 THR B CA 1
ATOM 1519 C C . THR B 1 15 ? 2.578 -19.016 -19.062 1 97.81 15 THR B C 1
ATOM 1521 O O . THR B 1 15 ? 2.395 -20.203 -19.359 1 97.81 15 THR B O 1
ATOM 1524 N N . GLY B 1 16 ? 3.078 -18.641 -17.875 1 98.44 16 GLY B N 1
ATOM 1525 C CA . GLY B 1 16 ? 3.018 -19.547 -16.75 1 98.44 16 GLY B CA 1
ATOM 1526 C C . GLY B 1 16 ? 1.673 -19.547 -16.047 1 98.44 16 GLY B C 1
ATOM 1527 O O . GLY B 1 16 ? 1.063 -18.484 -15.875 1 98.44 16 GLY B O 1
ATOM 1528 N N . VAL B 1 17 ? 1.187 -20.734 -15.625 1 98.62 17 VAL B N 1
ATOM 1529 C CA . VAL B 1 17 ? -0.056 -20.844 -14.867 1 98.62 17 VAL B CA 1
ATOM 1530 C C . VAL B 1 17 ? 0.131 -21.797 -13.688 1 98.62 17 VAL B C 1
ATOM 1532 O O . VAL B 1 17 ? 0.802 -22.828 -13.82 1 98.62 17 VAL B O 1
ATOM 1535 N N . ALA B 1 18 ? -0.411 -21.453 -12.594 1 98.88 18 ALA B N 1
ATOM 1536 C CA . ALA B 1 18 ? -0.395 -22.266 -11.391 1 98.88 18 ALA B CA 1
ATOM 1537 C C . ALA B 1 18 ? -1.795 -22.406 -10.797 1 98.88 18 ALA B C 1
ATOM 1539 O O . ALA B 1 18 ? -2.512 -21.406 -10.656 1 98.88 18 ALA B O 1
ATOM 1540 N N . VAL B 1 19 ? -2.178 -23.625 -10.5 1 98.88 19 VAL B N 1
ATOM 1541 C CA . VAL B 1 19 ? -3.461 -23.906 -9.867 1 98.88 19 VAL B CA 1
ATOM 1542 C C . VAL B 1 19 ? -3.24 -24.328 -8.422 1 98.88 19 VAL B C 1
ATOM 1544 O O . VAL B 1 19 ? -2.469 -25.25 -8.141 1 98.88 19 VAL B O 1
ATOM 1547 N N . ALA B 1 20 ? -3.873 -23.625 -7.566 1 98.69 20 ALA B N 1
ATOM 1548 C CA . ALA B 1 20 ? -3.775 -23.938 -6.141 1 98.69 20 ALA B CA 1
ATOM 1549 C C . ALA B 1 20 ? -5.156 -24.109 -5.52 1 98.69 20 ALA B C 1
ATOM 1551 O O . ALA B 1 20 ? -6.16 -23.672 -6.094 1 98.69 20 ALA B O 1
ATOM 1552 N N . GLU B 1 21 ? -5.16 -24.797 -4.43 1 98.44 21 GLU B N 1
ATOM 1553 C CA . GLU B 1 21 ? -6.371 -24.969 -3.633 1 98.44 21 GLU B CA 1
ATOM 1554 C C . GLU B 1 21 ? -6.129 -24.594 -2.174 1 98.44 21 GLU B C 1
ATOM 1556 O O . GLU B 1 21 ? -5.094 -24.938 -1.602 1 98.44 21 GLU B O 1
ATOM 1561 N N . TYR B 1 22 ? -6.973 -23.797 -1.649 1 97.94 22 TYR B N 1
ATOM 1562 C CA . TYR B 1 22 ? -6.98 -23.484 -0.225 1 97.94 22 TYR B CA 1
ATOM 1563 C C . TYR B 1 22 ? -8.211 -24.062 0.458 1 97.94 22 TYR B C 1
ATOM 1565 O O . TYR B 1 22 ? -9.344 -23.703 0.119 1 97.94 22 TYR B O 1
ATOM 1573 N N . ARG B 1 23 ? -8.031 -24.953 1.355 1 95.56 23 ARG B N 1
ATOM 1574 C CA . ARG B 1 23 ? -9.109 -25.625 2.061 1 95.56 23 ARG B CA 1
ATOM 1575 C C . ARG B 1 23 ? -8.703 -25.969 3.488 1 95.56 23 ARG B C 1
ATOM 1577 O O . ARG B 1 23 ? -7.648 -26.578 3.711 1 95.56 23 ARG B O 1
ATOM 1584 N N . GLY B 1 24 ? -9.547 -25.609 4.445 1 93.31 24 GLY B N 1
ATOM 1585 C CA . GLY B 1 24 ? -9.32 -25.953 5.836 1 93.31 24 GLY B CA 1
ATOM 1586 C C . GLY B 1 24 ? -8.023 -25.391 6.387 1 93.31 24 GLY B C 1
ATOM 1587 O O . GLY B 1 24 ? -7.301 -26.078 7.113 1 93.31 24 GLY B O 1
ATOM 1588 N N . GLY B 1 25 ? -7.617 -24.281 5.953 1 94.25 2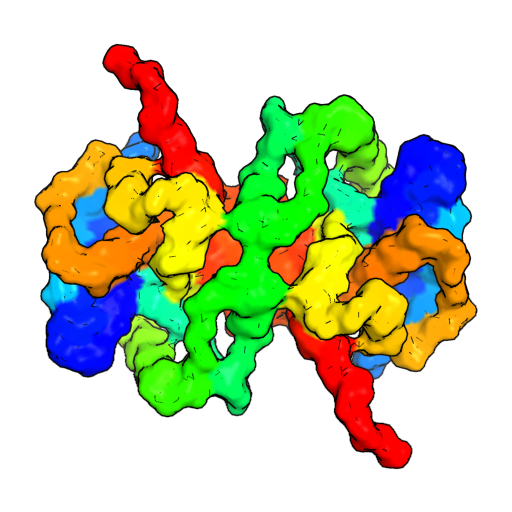5 GLY B N 1
ATOM 1589 C CA . GLY B 1 25 ? -6.406 -23.641 6.449 1 94.25 25 GLY B CA 1
ATOM 1590 C C . GLY B 1 25 ? -5.145 -24.172 5.793 1 94.25 25 GLY B C 1
ATOM 1591 O O . GLY B 1 25 ? -4.035 -23.828 6.211 1 94.25 25 GLY B O 1
ATOM 1592 N N . ARG B 1 26 ? -5.375 -24.969 4.777 1 96.19 26 ARG B N 1
ATOM 1593 C CA . ARG B 1 26 ? -4.223 -25.547 4.09 1 96.19 26 ARG B CA 1
ATOM 1594 C C . ARG B 1 26 ? -4.199 -25.125 2.621 1 96.19 26 ARG B C 1
ATOM 1596 O O . ARG B 1 26 ? -5.246 -25.062 1.972 1 96.19 26 ARG B O 1
ATOM 1603 N N . ALA B 1 27 ? -2.988 -24.969 2.156 1 97.56 27 ALA B N 1
ATOM 1604 C CA . ALA B 1 27 ? -2.789 -24.594 0.759 1 97.56 27 ALA B CA 1
ATOM 1605 C C . ALA B 1 27 ? -2.041 -25.672 -0.003 1 97.56 27 ALA B C 1
ATOM 1607 O O . ALA B 1 27 ? -1.025 -26.188 0.472 1 97.56 27 ALA B O 1
ATOM 1608 N N . MET B 1 28 ? -2.543 -26.031 -1.156 1 98.25 28 MET B N 1
ATOM 1609 C CA . MET B 1 28 ? -1.909 -27.031 -2.014 1 98.25 28 MET B CA 1
ATOM 1610 C C . MET B 1 28 ? -1.665 -26.469 -3.41 1 98.25 28 MET B C 1
ATOM 1612 O O . MET B 1 28 ? -2.553 -25.844 -4 1 98.25 28 MET B O 1
ATOM 1616 N N . LEU B 1 29 ? -0.486 -26.625 -3.891 1 98.56 29 LEU B N 1
ATOM 1617 C CA . LEU B 1 29 ? -0.183 -26.344 -5.289 1 98.56 29 LEU B CA 1
ATOM 1618 C C . LEU B 1 29 ? -0.44 -27.562 -6.16 1 98.56 29 LEU B C 1
ATOM 1620 O O . LEU B 1 29 ? 0.293 -28.562 -6.078 1 98.56 29 LEU B O 1
ATOM 1624 N N . LEU B 1 30 ? -1.427 -27.484 -7 1 98.69 30 LEU B N 1
ATOM 1625 C CA . LEU B 1 30 ? -1.947 -28.656 -7.684 1 98.69 30 LEU B CA 1
ATOM 1626 C C . LEU B 1 30 ? -1.257 -28.859 -9.031 1 98.69 30 LEU B C 1
ATOM 1628 O O . LEU B 1 30 ? -0.975 -30 -9.43 1 98.69 30 LEU B O 1
ATOM 1632 N N . ASP B 1 31 ? -1.049 -27.734 -9.68 1 98.38 31 ASP B N 1
ATOM 1633 C CA . ASP B 1 31 ? -0.51 -27.797 -11.039 1 98.38 31 ASP B CA 1
ATOM 1634 C C . ASP B 1 31 ? 0.25 -26.516 -11.383 1 98.38 31 ASP B C 1
ATOM 1636 O O . ASP B 1 31 ? -0.157 -25.422 -10.984 1 98.38 31 ASP B O 1
ATOM 1640 N N . VAL B 1 32 ? 1.358 -26.641 -12.016 1 98.62 32 VAL B N 1
ATOM 1641 C CA . VAL B 1 32 ? 2.137 -25.531 -12.57 1 98.62 32 VAL B CA 1
ATOM 1642 C C . VAL B 1 32 ? 2.645 -25.906 -13.961 1 98.62 32 VAL B C 1
ATOM 1644 O O . VAL B 1 32 ? 3.285 -26.953 -14.133 1 98.62 32 VAL B O 1
ATOM 1647 N N . ARG B 1 33 ? 2.404 -25.031 -14.922 1 97.69 33 ARG B N 1
ATOM 1648 C CA . ARG B 1 33 ? 2.861 -25.359 -16.266 1 97.69 33 ARG B CA 1
ATOM 1649 C C . ARG B 1 33 ? 2.945 -24.125 -17.141 1 97.69 33 ARG B C 1
ATOM 1651 O O . ARG B 1 33 ? 2.311 -23.109 -16.844 1 97.69 33 ARG B O 1
ATOM 1658 N N . ALA B 1 34 ? 3.699 -24.25 -18.188 1 97.44 34 ALA B N 1
ATOM 1659 C CA . ALA B 1 34 ? 3.715 -23.25 -19.25 1 97.44 34 ALA B CA 1
ATOM 1660 C C . ALA B 1 34 ? 2.635 -23.547 -20.281 1 97.44 34 ALA B C 1
ATOM 1662 O O . ALA B 1 34 ? 2.395 -24.703 -20.641 1 97.44 34 ALA B O 1
ATOM 1663 N N . THR B 1 35 ? 1.967 -22.516 -20.734 1 97.19 35 THR B N 1
ATOM 1664 C CA . THR B 1 35 ? 0.907 -22.625 -21.719 1 97.19 35 THR B CA 1
ATOM 1665 C C . THR B 1 35 ? 0.724 -21.312 -22.469 1 97.19 35 THR B C 1
ATOM 1667 O O . THR B 1 35 ? 1.595 -20.438 -22.438 1 97.19 35 THR B O 1
ATOM 1670 N N . SER B 1 36 ? -0.337 -21.188 -23.266 1 97.06 36 SER B N 1
ATOM 1671 C CA . SER B 1 36 ? -0.66 -19.922 -23.906 1 97.06 36 SER B CA 1
ATOM 1672 C C . SER B 1 36 ? -1.604 -19.094 -23.047 1 97.06 36 SER B C 1
ATOM 1674 O O . SER B 1 36 ? -2.281 -19.625 -22.172 1 97.06 36 SER B O 1
ATOM 1676 N N . LEU B 1 37 ? -1.582 -17.844 -23.344 1 97.5 37 LEU B N 1
ATOM 1677 C CA . LEU B 1 37 ? -2.447 -16.922 -22.609 1 97.5 37 LEU B CA 1
ATOM 1678 C C . LEU B 1 37 ? -3.912 -17.312 -22.766 1 97.5 37 LEU B C 1
ATOM 1680 O O . LEU B 1 37 ? -4.676 -17.297 -21.797 1 97.5 37 LEU B O 1
ATOM 168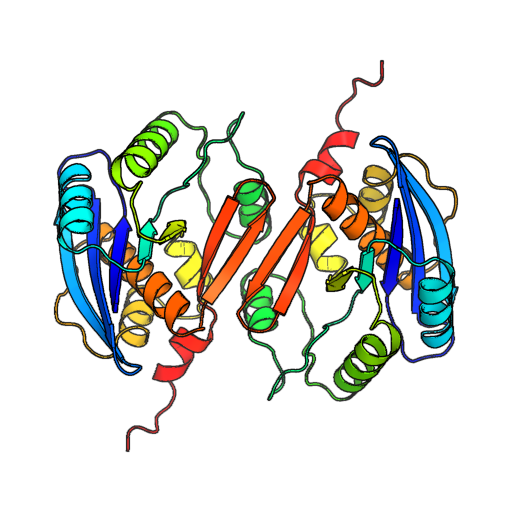4 N N . VAL B 1 38 ? -4.312 -17.719 -23.922 1 96.75 38 VAL B N 1
ATOM 1685 C CA . VAL B 1 38 ? -5.684 -18.109 -24.234 1 96.75 38 VAL B CA 1
ATOM 1686 C C . VAL B 1 38 ? -6.043 -19.375 -23.469 1 96.75 38 VAL B C 1
ATOM 1688 O O . VAL B 1 38 ? -7.125 -19.484 -22.891 1 96.75 38 VAL B O 1
ATOM 1691 N N . GLU B 1 39 ? -5.133 -20.281 -23.453 1 97.38 39 GLU B N 1
ATOM 1692 C CA . GLU B 1 39 ? -5.363 -21.516 -22.719 1 97.38 39 GLU B CA 1
ATOM 1693 C C . GLU B 1 39 ? -5.48 -21.266 -21.219 1 97.38 39 GLU B C 1
ATOM 1695 O O . GLU B 1 39 ? -6.277 -21.906 -20.531 1 97.38 39 GLU B O 1
ATOM 1700 N N . ALA B 1 40 ? -4.633 -20.453 -20.703 1 97.88 40 ALA B N 1
ATOM 1701 C CA . ALA B 1 40 ? -4.727 -20.078 -19.297 1 97.88 40 ALA B CA 1
ATOM 1702 C C . ALA B 1 40 ? -6.102 -19.484 -18.969 1 97.88 40 ALA B C 1
ATOM 1704 O O . ALA B 1 40 ? -6.688 -19.797 -17.938 1 97.88 40 ALA B O 1
ATOM 1705 N N . ALA B 1 41 ? -6.629 -18.656 -19.859 1 97.5 41 ALA B N 1
ATOM 1706 C CA . ALA B 1 41 ? -7.945 -18.047 -19.672 1 97.5 41 ALA B CA 1
ATOM 1707 C C . ALA B 1 41 ? -9.039 -19.109 -19.719 1 97.5 41 ALA B C 1
ATOM 1709 O O . ALA B 1 41 ? -10.008 -19.047 -18.953 1 97.5 41 ALA B O 1
ATOM 1710 N N . TRP B 1 42 ? -8.914 -20.031 -20.609 1 97.25 42 TRP B N 1
ATOM 1711 C CA . TRP B 1 42 ? -9.859 -21.141 -20.688 1 97.25 42 TRP B CA 1
ATOM 1712 C C . TRP B 1 42 ? -9.852 -21.953 -19.391 1 97.25 42 TRP B C 1
ATOM 1714 O O . TRP B 1 42 ? -10.906 -22.375 -18.906 1 97.25 42 TRP B O 1
ATOM 1724 N N . LEU B 1 43 ? -8.633 -22.172 -18.938 1 97.81 43 LEU B N 1
ATOM 1725 C CA . LEU B 1 43 ? -8.492 -22.891 -17.672 1 97.81 43 LEU B CA 1
ATOM 1726 C C . LEU B 1 43 ? -9.234 -22.156 -16.562 1 97.81 43 LEU B C 1
ATOM 1728 O O . LEU B 1 43 ? -9.922 -22.797 -15.75 1 97.81 43 LEU B O 1
ATOM 1732 N N . ALA B 1 44 ? -9.094 -20.844 -16.438 1 98.12 44 ALA B N 1
ATOM 1733 C CA . ALA B 1 44 ? -9.812 -20.031 -15.461 1 98.12 44 ALA B CA 1
ATOM 1734 C C . ALA B 1 44 ? -11.32 -20.234 -15.586 1 98.12 44 ALA B C 1
ATOM 1736 O O . ALA B 1 44 ? -12.016 -20.438 -14.594 1 98.12 44 ALA B O 1
ATOM 1737 N N . LYS B 1 45 ? -11.82 -20.172 -16.781 1 97.06 45 LYS B N 1
ATOM 1738 C CA . LYS B 1 45 ? -13.258 -20.312 -17.016 1 97.06 45 LYS B CA 1
ATOM 1739 C C . LYS B 1 45 ? -13.742 -21.703 -16.609 1 97.06 45 LYS B C 1
ATOM 1741 O O . LYS B 1 45 ? -14.852 -21.844 -16.078 1 97.06 45 LYS B O 1
ATOM 1746 N N . SER B 1 46 ? -12.961 -22.656 -16.859 1 97.31 46 SER B N 1
ATOM 1747 C CA . SER B 1 46 ? -13.32 -24.031 -16.547 1 97.31 46 SER B CA 1
ATOM 1748 C C . SER B 1 46 ? -13.312 -24.281 -15.039 1 97.31 46 SER B C 1
ATOM 1750 O O . SER B 1 46 ? -14.18 -24.984 -14.516 1 97.31 46 SER B O 1
ATOM 1752 N N . LEU B 1 47 ? -12.297 -23.719 -14.367 1 97.69 47 LEU B N 1
ATOM 1753 C CA . LEU B 1 47 ? -12.102 -24 -12.945 1 97.69 47 LEU B CA 1
ATOM 1754 C C . LEU B 1 47 ? -12.953 -23.062 -12.086 1 97.69 47 LEU B C 1
ATOM 1756 O O . LEU B 1 47 ? -13.227 -23.375 -10.922 1 97.69 47 LEU B O 1
ATOM 1760 N N . GLU B 1 48 ? -13.273 -21.891 -12.656 1 96.81 48 GLU B N 1
ATOM 1761 C CA . GLU B 1 48 ? -14.031 -20.875 -11.93 1 96.81 48 GLU B CA 1
ATOM 1762 C C . GLU B 1 48 ? -13.398 -20.578 -10.57 1 96.81 48 GLU B C 1
ATOM 1764 O O . GLU B 1 48 ? -14.047 -20.703 -9.531 1 96.81 48 GLU B O 1
ATOM 1769 N N . PRO B 1 49 ? -12.156 -20.188 -10.617 1 98.38 49 PRO B N 1
ATOM 1770 C CA . PRO B 1 49 ? -11.445 -19.922 -9.367 1 98.38 49 PRO B CA 1
ATOM 1771 C C . PRO B 1 49 ? -12.078 -18.797 -8.547 1 98.38 49 PRO B C 1
ATOM 1773 O O . PRO B 1 49 ? -12.828 -17.984 -9.094 1 98.38 49 PRO B O 1
ATOM 1776 N N . HIS B 1 50 ? -11.781 -18.844 -7.238 1 97.94 50 HIS B N 1
ATOM 1777 C CA . HIS B 1 50 ? -12.188 -17.75 -6.359 1 97.94 50 HIS B CA 1
ATOM 1778 C C . HIS B 1 50 ? -11.398 -16.484 -6.652 1 97.94 50 HIS B C 1
ATOM 1780 O O . HIS B 1 50 ? -11.945 -15.383 -6.625 1 97.94 50 HIS B O 1
ATOM 1786 N N . VAL B 1 51 ? -10.172 -16.703 -6.902 1 98.31 51 VAL B N 1
ATOM 1787 C CA . VAL B 1 51 ? -9.273 -15.57 -7.152 1 98.31 51 VAL B CA 1
ATOM 1788 C C . VAL B 1 51 ? -8.297 -15.93 -8.266 1 98.31 51 VAL B C 1
ATOM 1790 O O . VAL B 1 51 ? -7.793 -17.047 -8.328 1 98.31 51 VAL B O 1
ATOM 1793 N N . VAL B 1 52 ? -8.062 -15.031 -9.156 1 98.81 52 VAL B N 1
ATOM 1794 C CA . VAL B 1 52 ? -7.004 -15.07 -10.156 1 98.81 52 VAL B CA 1
ATOM 1795 C C . VAL B 1 52 ? -5.992 -13.961 -9.891 1 98.81 52 VAL B C 1
ATOM 1797 O O . VAL B 1 52 ? -6.367 -12.789 -9.773 1 98.81 52 VAL B O 1
ATOM 1800 N N . VAL B 1 53 ? -4.746 -14.312 -9.727 1 98.88 53 VAL B N 1
ATOM 1801 C CA . VAL B 1 53 ? -3.676 -13.352 -9.484 1 98.88 53 VAL B CA 1
ATOM 1802 C C . VAL B 1 53 ? -2.744 -13.305 -10.695 1 98.88 53 VAL B C 1
ATOM 1804 O O . VAL B 1 53 ? -2.215 -14.336 -11.117 1 98.88 53 VAL B O 1
ATOM 1807 N N . VAL B 1 54 ? -2.529 -12.141 -11.266 1 98.75 54 VAL B N 1
ATOM 1808 C CA . VAL B 1 54 ? -1.78 -12.047 -12.516 1 98.75 54 VAL B CA 1
ATOM 1809 C C . VAL B 1 54 ? -0.565 -11.141 -12.32 1 98.75 54 VAL B C 1
ATOM 1811 O O . VAL B 1 54 ? -0.66 -10.094 -11.688 1 98.75 54 VAL B O 1
ATOM 1814 N N . ASP B 1 55 ? 0.567 -11.586 -12.883 1 98.5 55 ASP B N 1
ATOM 1815 C CA . ASP B 1 55 ? 1.768 -10.758 -12.945 1 98.5 55 ASP B CA 1
ATOM 1816 C C . ASP B 1 55 ? 1.708 -9.805 -14.141 1 98.5 55 ASP B C 1
ATOM 1818 O O . ASP B 1 55 ? 2.494 -9.93 -15.078 1 98.5 55 ASP B O 1
ATOM 1822 N N . SER B 1 56 ? 0.785 -8.875 -14.07 1 97.12 56 SER B N 1
ATOM 1823 C CA . SER B 1 56 ? 0.58 -7.855 -15.094 1 97.12 56 SER B CA 1
ATOM 1824 C C . SER B 1 56 ? -0.228 -6.684 -14.547 1 97.12 56 SER B C 1
ATOM 1826 O O . SER B 1 56 ? -1.135 -6.871 -13.734 1 97.12 56 SER B O 1
ATOM 1828 N N . PRO B 1 57 ? 0.109 -5.441 -15.062 1 97.06 57 PRO B N 1
ATOM 1829 C CA . PRO B 1 57 ? -0.843 -4.367 -14.766 1 97.06 57 PRO B CA 1
ATOM 1830 C C . PRO B 1 57 ? -2.254 -4.68 -15.258 1 97.06 57 PRO B C 1
ATOM 1832 O O . PRO B 1 57 ? -2.422 -5.398 -16.25 1 97.06 57 PRO B O 1
ATOM 1835 N N . LEU B 1 58 ? -3.229 -4.191 -14.547 1 96.75 58 LEU B N 1
ATOM 1836 C CA . LEU B 1 58 ? -4.613 -4.453 -14.93 1 96.75 58 LEU B CA 1
ATOM 1837 C C . LEU B 1 58 ? -5.293 -3.178 -15.422 1 96.75 58 LEU B C 1
ATOM 1839 O O . LEU B 1 58 ? -6.496 -3.17 -15.68 1 96.75 58 LEU B O 1
ATOM 1843 N N . SER B 1 59 ? -4.59 -2.084 -15.461 1 94.75 59 SER B N 1
ATOM 1844 C CA . SER B 1 59 ? -5.055 -0.825 -16.031 1 94.75 59 SER B CA 1
ATOM 1845 C C . SER B 1 59 ? -3.947 -0.129 -16.812 1 94.75 59 SER B C 1
ATOM 1847 O O . SER B 1 59 ? -2.764 -0.38 -16.578 1 94.75 59 SER B O 1
ATOM 1849 N N . LEU B 1 60 ? -4.336 0.687 -17.703 1 94.62 60 LEU B N 1
ATOM 1850 C CA . LEU B 1 60 ? -3.383 1.404 -18.547 1 94.62 60 LEU B CA 1
ATOM 1851 C C . LEU B 1 60 ? -3.273 2.863 -18.109 1 94.62 60 LEU B C 1
ATOM 1853 O O . LEU B 1 60 ? -4.27 3.482 -17.734 1 94.62 60 LEU B O 1
ATOM 1857 N N . PRO B 1 61 ? -2.053 3.365 -18.219 1 93.56 61 PRO B N 1
ATOM 1858 C CA . PRO B 1 61 ? -1.874 4.797 -17.969 1 93.56 61 PRO B CA 1
ATOM 1859 C C . PRO B 1 61 ? -2.199 5.652 -19.188 1 93.56 61 PRO B C 1
ATOM 1861 O O . PRO B 1 61 ? -2.309 5.129 -20.297 1 93.56 61 PRO B O 1
ATOM 1864 N N . SER B 1 62 ? -2.469 6.957 -18.922 1 88.19 62 SER B N 1
ATOM 1865 C CA . SER B 1 62 ? -2.508 7.902 -20.016 1 88.19 62 SER B CA 1
ATOM 1866 C C . SER B 1 62 ? -1.117 8.125 -20.609 1 88.19 62 SER B C 1
ATOM 1868 O O . SER B 1 62 ? -0.967 8.305 -21.812 1 88.19 62 SER B O 1
ATOM 1870 N N . GLY B 1 63 ? -0.062 8.086 -19.906 1 90.69 63 GLY B N 1
ATOM 1871 C CA . GLY B 1 63 ? 1.342 8.156 -20.281 1 90.69 63 GLY B CA 1
ATOM 1872 C C . GLY B 1 63 ? 2.084 6.852 -20.078 1 90.69 63 GLY B C 1
ATOM 1873 O O . GLY B 1 63 ? 1.518 5.773 -20.266 1 90.69 63 GLY B O 1
ATOM 1874 N N . PRO B 1 64 ? 3.332 6.922 -19.828 1 93.12 64 PRO B N 1
ATOM 1875 C CA . PRO B 1 64 ? 4.133 5.699 -19.688 1 93.12 64 PRO B CA 1
ATOM 1876 C C . PRO B 1 64 ? 3.873 4.977 -18.359 1 93.12 64 PRO B C 1
ATOM 1878 O O . PRO B 1 64 ? 4.008 3.754 -18.281 1 93.12 64 PRO B O 1
ATOM 1881 N N . TRP B 1 65 ? 3.518 5.793 -17.328 1 95.88 65 TRP B N 1
ATOM 1882 C CA . TRP B 1 65 ? 3.416 5.23 -15.984 1 95.88 65 TRP B CA 1
ATOM 1883 C C . TRP B 1 65 ? 2.043 5.508 -15.375 1 95.88 65 TRP B C 1
ATOM 1885 O O . TRP B 1 65 ? 1.476 6.586 -15.578 1 95.88 65 TRP B O 1
ATOM 1895 N N . ARG B 1 66 ? 1.515 4.535 -14.688 1 96.88 66 ARG B N 1
ATOM 1896 C CA . ARG B 1 66 ? 0.434 4.824 -13.75 1 96.88 66 ARG B CA 1
ATOM 1897 C C . ARG B 1 66 ? 0.972 5.477 -12.477 1 96.88 66 ARG B C 1
ATOM 1899 O O . ARG B 1 66 ? 2.168 5.395 -12.188 1 96.88 66 ARG B O 1
ATOM 1906 N N . ARG B 1 67 ? 0.099 6.055 -11.711 1 95.38 67 ARG B N 1
ATOM 1907 C CA . ARG B 1 67 ? 0.478 6.602 -10.406 1 95.38 67 ARG B CA 1
ATOM 1908 C C . ARG B 1 67 ? 0.984 5.504 -9.477 1 95.38 67 ARG B C 1
ATOM 1910 O O . ARG B 1 67 ? 1.989 5.684 -8.789 1 95.38 67 ARG B O 1
ATOM 1917 N N . ILE B 1 68 ? 0.314 4.34 -9.477 1 97.81 68 ILE B N 1
ATOM 1918 C CA . ILE B 1 68 ? 0.669 3.238 -8.594 1 97.81 68 ILE B CA 1
ATOM 1919 C C . ILE B 1 68 ? 2.061 2.719 -8.953 1 97.81 68 ILE B C 1
ATOM 1921 O O . ILE B 1 68 ? 2.818 2.303 -8.07 1 97.81 68 ILE B O 1
ATOM 1925 N N . ASP B 1 69 ? 2.434 2.812 -10.25 1 97.5 69 ASP B N 1
ATOM 1926 C CA . ASP B 1 69 ? 3.771 2.389 -10.656 1 97.5 69 ASP B CA 1
ATOM 1927 C C . ASP B 1 69 ? 4.836 3.33 -10.094 1 97.5 69 ASP B C 1
ATOM 1929 O O . ASP B 1 69 ? 5.875 2.881 -9.609 1 97.5 69 ASP B O 1
ATOM 1933 N N . LEU B 1 70 ? 4.555 4.582 -10.156 1 96.44 70 LEU B N 1
ATOM 1934 C CA . LEU B 1 70 ? 5.492 5.574 -9.633 1 96.44 70 LEU B CA 1
ATOM 1935 C C . LEU B 1 70 ? 5.656 5.43 -8.125 1 96.44 70 LEU B C 1
ATOM 1937 O O . LEU B 1 70 ? 6.77 5.531 -7.605 1 96.44 70 LEU B O 1
ATOM 1941 N N . VAL B 1 71 ? 4.566 5.215 -7.445 1 97.75 71 VAL B N 1
ATOM 1942 C CA . VAL B 1 71 ? 4.602 4.977 -6.008 1 97.75 71 VAL B CA 1
ATOM 1943 C C . VAL B 1 71 ? 5.465 3.754 -5.703 1 97.75 71 VAL B C 1
ATOM 1945 O O . VAL B 1 71 ? 6.348 3.805 -4.844 1 97.75 71 VAL B O 1
ATOM 1948 N N . GLY B 1 72 ? 5.148 2.65 -6.41 1 98.12 72 GLY B N 1
ATOM 1949 C CA . GLY B 1 72 ? 5.918 1.434 -6.219 1 98.12 72 GLY B CA 1
ATOM 1950 C C . GLY B 1 72 ? 7.406 1.631 -6.438 1 98.12 72 GLY B C 1
ATOM 1951 O O . GLY B 1 72 ? 8.227 1.127 -5.664 1 98.12 72 GLY B O 1
ATOM 1952 N N . LYS B 1 73 ? 7.746 2.344 -7.469 1 97.25 73 LYS B N 1
ATOM 1953 C CA . LYS B 1 73 ? 9.148 2.613 -7.75 1 97.25 73 LYS B CA 1
ATOM 1954 C C . LYS B 1 73 ? 9.805 3.371 -6.602 1 97.25 73 LYS B C 1
ATOM 1956 O O . LYS B 1 73 ? 10.938 3.068 -6.219 1 97.25 73 LYS B O 1
ATOM 1961 N N . ARG B 1 74 ? 9.141 4.344 -6.086 1 96.88 74 ARG B N 1
ATOM 1962 C CA . ARG B 1 74 ? 9.664 5.125 -4.969 1 96.88 74 ARG B CA 1
ATOM 1963 C C . ARG B 1 74 ? 9.797 4.266 -3.717 1 96.88 74 ARG B C 1
ATOM 1965 O O . ARG B 1 74 ? 10.57 4.594 -2.814 1 96.88 74 ARG B O 1
ATOM 1972 N N . LEU B 1 75 ? 9.016 3.223 -3.658 1 97.94 75 LEU B N 1
ATOM 1973 C CA . LEU B 1 75 ? 9.086 2.289 -2.541 1 97.94 75 LEU B CA 1
ATOM 1974 C C . LEU B 1 75 ? 10.102 1.188 -2.809 1 97.94 75 LEU B C 1
ATOM 1976 O O . LEU B 1 75 ? 10.211 0.234 -2.035 1 97.94 75 LEU B O 1
ATOM 1980 N N . GLY B 1 76 ? 10.773 1.24 -3.928 1 96.31 76 GLY B N 1
ATOM 1981 C CA . GLY B 1 76 ? 11.891 0.353 -4.188 1 96.31 76 GLY B CA 1
ATOM 1982 C C . GLY B 1 76 ? 11.539 -0.815 -5.09 1 96.31 76 GLY B C 1
ATOM 1983 O O . GLY B 1 76 ? 12.344 -1.728 -5.281 1 96.31 76 GLY B O 1
ATOM 1984 N N . LEU B 1 77 ? 10.328 -0.879 -5.617 1 97.56 77 LEU B N 1
ATOM 1985 C CA . LEU B 1 77 ? 9.938 -1.958 -6.516 1 97.56 77 LEU B CA 1
ATOM 1986 C C . LEU B 1 77 ? 10.5 -1.729 -7.914 1 97.56 77 LEU B C 1
ATOM 1988 O O . LEU B 1 77 ? 10.555 -0.59 -8.383 1 97.56 77 LEU B O 1
ATOM 1992 N N . ARG B 1 78 ? 10.836 -2.785 -8.5 1 96.56 78 ARG B N 1
ATOM 1993 C CA . ARG B 1 78 ? 11.391 -2.707 -9.844 1 96.56 78 ARG B CA 1
ATOM 1994 C C . ARG B 1 78 ? 10.32 -2.947 -10.898 1 96.56 78 ARG B C 1
ATOM 1996 O O . ARG B 1 78 ? 10.289 -4.008 -11.531 1 96.56 78 ARG B O 1
ATOM 2003 N N . LEU B 1 79 ? 9.578 -1.941 -11.18 1 96.31 79 LEU B N 1
ATOM 2004 C CA . LEU B 1 79 ? 8.453 -2.027 -12.102 1 96.31 79 LEU B CA 1
ATOM 2005 C C . LEU B 1 79 ? 8.844 -1.51 -13.484 1 96.31 79 LEU B C 1
ATOM 2007 O O . LEU B 1 79 ? 9.688 -0.616 -13.602 1 96.31 79 LEU B O 1
ATOM 2011 N N . LEU B 1 80 ? 8.18 -2.037 -14.484 1 92.5 80 LEU B N 1
ATOM 201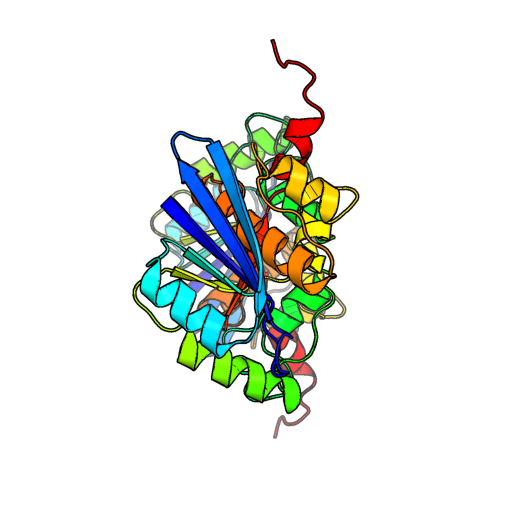2 C CA . LEU B 1 80 ? 8.352 -1.565 -15.852 1 92.5 80 LEU B CA 1
ATOM 2013 C C . LEU B 1 80 ? 7.164 -0.716 -16.281 1 92.5 80 LEU B C 1
ATOM 2015 O O . LEU B 1 80 ? 6.047 -0.906 -15.797 1 92.5 80 LEU B O 1
ATOM 2019 N N . PRO B 1 81 ? 7.379 0.161 -17.219 1 93.56 81 PRO B N 1
ATOM 2020 C CA . PRO B 1 81 ? 6.297 1.059 -17.641 1 93.56 81 PRO B CA 1
ATOM 2021 C C . PRO B 1 81 ? 5.215 0.342 -18.453 1 93.56 81 PRO B C 1
ATOM 2023 O O . PRO B 1 81 ? 5.469 -0.106 -19.562 1 93.56 81 PRO B O 1
ATOM 2026 N N . PRO B 1 82 ? 4.062 0.372 -17.875 1 92.69 82 PRO B N 1
ATOM 2027 C CA . PRO B 1 82 ? 2.975 -0.295 -18.594 1 92.69 82 PRO B CA 1
ATOM 2028 C C . PRO B 1 82 ? 2.598 0.419 -19.891 1 92.69 82 PRO B C 1
ATOM 2030 O O . PRO B 1 82 ? 1.901 -0.152 -20.734 1 92.69 82 PRO B O 1
ATOM 2033 N N . GLY B 1 83 ? 3.018 1.669 -20.047 1 89.81 83 GLY B N 1
ATOM 2034 C CA . GLY B 1 83 ? 2.648 2.461 -21.219 1 89.81 83 GLY B CA 1
ATOM 2035 C C . GLY B 1 83 ? 3.465 2.125 -22.453 1 89.81 83 GLY B C 1
ATOM 2036 O O . GLY B 1 83 ? 3.174 2.613 -23.547 1 89.81 83 GLY B O 1
ATOM 2037 N N . TRP B 1 84 ? 4.438 1.297 -22.266 1 89.12 84 TRP B N 1
ATOM 2038 C CA . TRP B 1 84 ? 5.207 0.847 -23.422 1 89.12 84 TRP B CA 1
ATOM 2039 C C . TRP B 1 84 ? 4.383 -0.089 -24.297 1 89.12 84 TRP B C 1
ATOM 2041 O O . TRP B 1 84 ? 3.537 -0.834 -23.797 1 89.12 84 TRP B O 1
ATOM 2051 N N . ARG B 1 85 ? 4.57 -0.091 -25.594 1 85.62 85 ARG B N 1
ATOM 2052 C CA . ARG B 1 85 ? 3.746 -0.778 -26.578 1 85.62 85 ARG B CA 1
ATOM 2053 C C . ARG B 1 85 ? 3.568 -2.248 -26.219 1 85.62 85 ARG B C 1
ATOM 2055 O O . ARG B 1 85 ? 2.443 -2.752 -26.188 1 85.62 85 ARG B O 1
ATOM 2062 N N . GLY B 1 86 ? 4.645 -2.963 -25.953 1 86.12 86 GLY B N 1
ATOM 2063 C CA . GLY B 1 86 ? 4.547 -4.371 -25.609 1 86.12 86 GLY B CA 1
ATOM 2064 C C . GLY B 1 86 ? 3.734 -4.617 -24.359 1 86.12 86 GLY B C 1
ATOM 2065 O O . GLY B 1 86 ? 2.92 -5.543 -24.297 1 86.12 86 GLY B O 1
ATOM 2066 N N . MET B 1 87 ? 3.852 -3.781 -23.406 1 91.19 87 MET B N 1
ATOM 2067 C CA . MET B 1 87 ? 3.143 -3.939 -22.141 1 91.19 87 MET B CA 1
ATOM 2068 C C . MET B 1 87 ? 1.671 -3.564 -22.297 1 91.19 87 MET B C 1
ATOM 2070 O O . MET B 1 87 ? 0.8 -4.203 -21.703 1 91.19 87 MET B O 1
ATOM 2074 N N . ARG B 1 88 ? 1.426 -2.59 -23.141 1 93.38 88 ARG B N 1
ATOM 2075 C CA . ARG B 1 88 ? 0.045 -2.184 -23.391 1 93.38 88 ARG B CA 1
ATOM 2076 C C . ARG B 1 88 ? -0.768 -3.334 -23.969 1 93.38 88 ARG B C 1
ATOM 2078 O O . ARG B 1 88 ? -1.898 -3.582 -23.547 1 93.38 88 ARG B O 1
ATOM 2085 N N . ARG B 1 89 ? -0.174 -3.998 -24.953 1 93.56 89 ARG B N 1
ATOM 2086 C CA . ARG B 1 89 ? -0.85 -5.133 -25.578 1 93.56 89 ARG B CA 1
ATOM 2087 C C . ARG B 1 89 ? -1.117 -6.234 -24.547 1 93.56 89 ARG B C 1
ATOM 2089 O O . ARG B 1 89 ? -2.197 -6.832 -24.547 1 93.56 89 ARG B O 1
ATOM 2096 N N . MET B 1 90 ? -0.138 -6.461 -23.719 1 94.38 90 MET B N 1
ATOM 2097 C CA . MET B 1 90 ? -0.286 -7.469 -22.672 1 94.38 90 MET B CA 1
ATOM 2098 C C . MET B 1 90 ? -1.448 -7.125 -21.734 1 94.38 90 MET B C 1
ATOM 2100 O O . MET B 1 90 ? -2.299 -7.973 -21.469 1 94.38 90 MET B O 1
ATOM 2104 N N . VAL B 1 91 ? -1.509 -5.902 -21.281 1 95.12 91 VAL B N 1
ATOM 2105 C CA . VAL B 1 91 ? -2.543 -5.434 -20.375 1 95.12 91 VAL B CA 1
ATOM 2106 C C . VAL B 1 91 ? -3.916 -5.594 -21.016 1 95.12 91 VAL B C 1
ATOM 2108 O O . VAL B 1 91 ? -4.855 -6.078 -20.375 1 95.12 91 VAL B O 1
ATOM 2111 N N . GLU B 1 92 ? -4.012 -5.246 -22.266 1 95 92 GLU B N 1
ATOM 2112 C CA . GLU B 1 92 ? -5.273 -5.34 -22.984 1 95 92 GLU B CA 1
ATOM 2113 C C . GLU B 1 92 ? -5.734 -6.793 -23.109 1 95 92 GLU B C 1
ATOM 2115 O O . GLU B 1 92 ? -6.898 -7.102 -22.859 1 95 92 GLU B O 1
ATOM 2120 N N . GLU B 1 93 ? -4.832 -7.645 -23.422 1 95.44 93 GLU B N 1
ATOM 2121 C CA . GLU B 1 93 ? -5.176 -9.055 -23.594 1 95.44 93 GLU B CA 1
ATOM 2122 C C . GLU B 1 93 ? -5.543 -9.703 -22.266 1 95.44 93 GLU B C 1
ATOM 2124 O O . GLU B 1 93 ? -6.52 -10.453 -22.188 1 95.44 93 GLU B O 1
ATOM 2129 N N . VAL B 1 94 ? -4.785 -9.406 -21.25 1 96.94 94 VAL B N 1
ATOM 2130 C CA . VAL B 1 94 ? -5.027 -9.977 -19.938 1 96.94 94 VAL B CA 1
ATOM 2131 C C . VAL B 1 94 ? -6.391 -9.523 -19.422 1 96.94 94 VAL B C 1
ATOM 2133 O O . VAL B 1 94 ? -7.188 -10.336 -18.938 1 96.94 94 VAL B O 1
ATOM 2136 N N . THR B 1 95 ? -6.66 -8.227 -19.5 1 95.44 95 THR B N 1
ATOM 2137 C CA . THR B 1 95 ? -7.906 -7.672 -18.969 1 95.44 95 THR B CA 1
ATOM 2138 C C . THR B 1 95 ? -9.102 -8.203 -19.766 1 95.44 95 THR B C 1
ATOM 2140 O O . THR B 1 95 ? -10.172 -8.438 -19.203 1 95.44 95 THR B O 1
ATOM 2143 N N . ARG B 1 96 ? -8.938 -8.414 -21.016 1 95 96 ARG B N 1
ATOM 2144 C CA . ARG B 1 96 ? -10 -8.945 -21.859 1 95 96 ARG B CA 1
ATOM 2145 C C . ARG B 1 96 ? -10.281 -10.406 -21.516 1 95 96 ARG B C 1
ATOM 2147 O O . ARG B 1 96 ? -11.438 -10.805 -21.375 1 95 96 ARG B O 1
ATOM 2154 N N . LEU B 1 97 ? -9.266 -11.188 -21.328 1 96.38 97 LEU B N 1
ATOM 2155 C CA . LEU B 1 97 ? -9.383 -12.633 -21.25 1 96.38 97 LEU B CA 1
ATOM 2156 C C . LEU B 1 97 ? -9.75 -13.07 -19.828 1 96.38 97 LEU B C 1
ATOM 2158 O O . LEU B 1 97 ? -10.375 -14.117 -19.641 1 96.38 97 LEU B O 1
ATOM 2162 N N . PHE B 1 98 ? -9.344 -12.258 -18.875 1 96.38 98 PHE B N 1
ATOM 2163 C CA . PHE B 1 98 ? -9.508 -12.727 -17.5 1 96.38 98 PHE B CA 1
ATOM 2164 C C . PHE B 1 98 ? -10.617 -11.953 -16.812 1 96.38 98 PHE B C 1
ATOM 2166 O O . PHE B 1 98 ? -10.758 -12.016 -15.578 1 96.38 98 PHE B O 1
ATOM 2173 N N . ARG B 1 99 ? -11.258 -11.148 -17.594 1 86.62 99 ARG B N 1
ATOM 2174 C CA . ARG B 1 99 ? -12.492 -10.602 -17.031 1 86.62 99 ARG B CA 1
ATOM 2175 C C . ARG B 1 99 ? -13.516 -11.711 -16.797 1 86.62 99 ARG B C 1
ATOM 2177 O O . ARG B 1 99 ? -13.797 -12.508 -17.703 1 86.62 99 ARG B O 1
ATOM 2184 N N . GLY B 1 100 ? -13.938 -11.891 -15.594 1 85.12 100 GLY B N 1
ATOM 2185 C CA . GLY B 1 100 ? -14.883 -12.938 -15.25 1 85.12 100 GLY B CA 1
ATOM 2186 C C . GLY B 1 100 ? -15.484 -12.758 -13.867 1 85.12 100 GLY B C 1
ATOM 2187 O O . GLY B 1 100 ? -15.523 -11.648 -13.336 1 85.12 100 GLY B O 1
ATOM 2188 N N . GLY B 1 101 ? -16.172 -13.883 -13.383 1 90.94 101 GLY B N 1
ATOM 2189 C CA . GLY B 1 101 ? -16.844 -13.875 -12.102 1 90.94 101 GLY B CA 1
ATOM 2190 C C . GLY B 1 101 ? -15.922 -14.141 -10.93 1 90.94 101 GLY B C 1
ATOM 2191 O O . GLY B 1 101 ? -16.344 -14.703 -9.914 1 90.94 101 GLY B O 1
ATOM 2192 N N . TRP B 1 102 ? -14.656 -14 -11.094 1 96.44 102 TRP B N 1
ATOM 2193 C CA . TRP B 1 102 ? -13.688 -14.18 -10.016 1 96.44 102 TRP B CA 1
ATOM 2194 C C . TRP B 1 102 ? -13.031 -12.852 -9.648 1 96.44 102 TRP B C 1
ATOM 2196 O O . TRP B 1 102 ? -13.148 -11.875 -10.391 1 96.44 102 TRP B O 1
ATOM 2206 N N . LEU B 1 103 ? -12.445 -12.781 -8.492 1 97.38 103 LEU B N 1
ATOM 2207 C CA . LEU B 1 103 ? -11.609 -11.641 -8.125 1 97.38 103 LEU B CA 1
ATOM 2208 C C . LEU B 1 103 ? -10.297 -11.656 -8.906 1 97.38 103 LEU B C 1
ATOM 2210 O O . LEU B 1 103 ? -9.602 -12.672 -8.938 1 97.38 103 LEU B O 1
ATOM 2214 N N . LEU B 1 104 ? -10.031 -10.594 -9.617 1 98.25 104 LEU B N 1
ATOM 2215 C CA . LEU B 1 104 ? -8.805 -10.453 -10.391 1 98.25 104 LEU B CA 1
ATOM 2216 C C . LEU B 1 104 ? -7.828 -9.5 -9.695 1 98.25 104 LEU B C 1
ATOM 2218 O O . LEU B 1 104 ? -8.133 -8.32 -9.508 1 98.25 104 LEU B O 1
ATOM 2222 N N . LEU B 1 105 ? -6.633 -10.031 -9.305 1 98.56 105 LEU B N 1
ATOM 2223 C CA . LEU B 1 105 ? -5.652 -9.234 -8.57 1 98.56 105 LEU B CA 1
ATOM 2224 C C . LEU B 1 105 ? -4.367 -9.078 -9.383 1 98.56 105 LEU B C 1
ATOM 2226 O O . LEU B 1 105 ? -3.908 -10.031 -10.016 1 98.56 105 LEU B O 1
ATOM 2230 N N . GLU B 1 106 ? -3.814 -7.871 -9.367 1 98.75 106 GLU B N 1
ATOM 2231 C CA . GLU B 1 106 ? -2.5 -7.578 -9.93 1 98.75 106 GLU B CA 1
ATOM 2232 C C . GLU B 1 106 ? -1.395 -7.836 -8.914 1 98.75 106 GLU B C 1
ATOM 2234 O O . GLU B 1 106 ? -1.516 -7.457 -7.746 1 98.75 106 GLU B O 1
ATOM 2239 N N . THR B 1 107 ? -0.322 -8.531 -9.367 1 98.88 107 THR B N 1
ATOM 2240 C CA . THR B 1 107 ? 0.838 -8.727 -8.5 1 98.88 107 THR B CA 1
ATOM 2241 C C . THR B 1 107 ? 2.133 -8.5 -9.281 1 98.88 107 THR B C 1
ATOM 2243 O O . THR B 1 107 ? 2.105 -8.023 -10.414 1 98.88 107 THR B O 1
ATOM 2246 N N . HIS B 1 108 ? 3.227 -8.664 -8.625 1 98.75 108 HIS B N 1
ATOM 2247 C CA . HIS B 1 108 ? 4.582 -8.555 -9.164 1 98.75 108 HIS B CA 1
ATOM 2248 C C . HIS B 1 108 ? 5.547 -9.453 -8.398 1 98.75 108 HIS B C 1
ATOM 2250 O O . HIS B 1 108 ? 6.113 -9.047 -7.383 1 98.75 108 HIS B O 1
ATOM 2256 N N . PRO B 1 109 ? 5.785 -10.617 -8.93 1 98.69 109 PRO B N 1
ATOM 2257 C CA . PRO B 1 109 ? 6.457 -11.688 -8.195 1 98.69 109 PRO B CA 1
ATOM 2258 C C . PRO B 1 109 ? 7.773 -11.242 -7.57 1 98.69 109 PRO B C 1
ATOM 2260 O O . PRO B 1 109 ? 8.062 -11.578 -6.418 1 98.69 109 PRO B O 1
ATOM 2263 N N . SER B 1 110 ? 8.594 -10.477 -8.297 1 97.88 110 SER B N 1
ATOM 2264 C CA . SER B 1 110 ? 9.852 -10.023 -7.715 1 97.88 110 SER B CA 1
ATOM 2265 C C . SER B 1 110 ? 9.609 -9.156 -6.488 1 97.88 110 SER B C 1
ATOM 2267 O O . SER B 1 110 ? 10.344 -9.242 -5.504 1 97.88 110 SER B O 1
ATOM 2269 N N . SER B 1 111 ? 8.633 -8.297 -6.527 1 98.44 111 SER B N 1
ATOM 2270 C CA . SER B 1 111 ? 8.266 -7.457 -5.391 1 98.44 111 SER B CA 1
ATOM 2271 C C . SER B 1 111 ? 7.73 -8.289 -4.234 1 98.44 111 SER B C 1
ATOM 2273 O O . SER B 1 111 ? 7.957 -7.969 -3.066 1 98.44 111 SER B O 1
ATOM 2275 N N . VAL B 1 112 ? 6.984 -9.344 -4.578 1 98.62 112 VAL B N 1
ATOM 2276 C CA . VAL B 1 112 ? 6.453 -10.258 -3.568 1 98.62 112 VAL B CA 1
ATOM 2277 C C . VAL B 1 112 ? 7.602 -10.891 -2.787 1 98.62 112 VAL B C 1
ATOM 2279 O O . VAL B 1 112 ? 7.586 -10.914 -1.555 1 98.62 112 VAL B O 1
ATOM 2282 N N . VAL B 1 113 ? 8.539 -11.383 -3.521 1 97.88 113 VAL B N 1
ATOM 2283 C CA . VAL B 1 113 ? 9.688 -12.016 -2.881 1 97.88 113 VAL B CA 1
ATOM 2284 C C . VAL B 1 113 ? 10.398 -11 -1.991 1 97.88 113 VAL B C 1
ATOM 2286 O O . VAL B 1 113 ? 10.742 -11.305 -0.844 1 97.88 113 VAL B O 1
ATOM 2289 N N . ARG B 1 114 ? 10.586 -9.82 -2.457 1 95.94 114 ARG B N 1
ATOM 2290 C CA . ARG B 1 114 ? 11.258 -8.766 -1.707 1 95.94 114 ARG B CA 1
ATOM 2291 C C . ARG B 1 114 ? 10.539 -8.484 -0.391 1 95.94 114 ARG B C 1
ATOM 2293 O O . ARG B 1 114 ? 11.164 -8.43 0.667 1 95.94 114 ARG B O 1
ATOM 2300 N N . VAL B 1 115 ? 9.281 -8.328 -0.41 1 97.31 115 VAL B N 1
ATOM 2301 C CA . VAL B 1 115 ? 8.5 -7.891 0.743 1 97.31 115 VAL B CA 1
ATOM 2302 C C . VAL B 1 115 ? 8.297 -9.062 1.701 1 97.31 115 VAL B C 1
ATOM 2304 O O . VAL B 1 115 ? 8.211 -8.867 2.916 1 97.31 115 VAL B O 1
ATOM 2307 N N . SER B 1 116 ? 8.234 -10.273 1.184 1 96.56 116 SER B N 1
ATOM 2308 C CA . SER B 1 116 ? 7.98 -11.461 1.985 1 96.56 116 SER B CA 1
ATOM 2309 C C . SER B 1 116 ? 9.102 -11.711 2.982 1 96.56 116 SER B C 1
ATOM 2311 O O . SER B 1 116 ? 8.891 -12.328 4.031 1 96.56 116 SER B O 1
ATOM 2313 N N . GLY B 1 117 ? 10.328 -11.352 2.621 1 91.62 117 GLY B N 1
ATOM 2314 C CA . GLY B 1 117 ? 11.492 -11.633 3.439 1 91.62 117 GLY B CA 1
ATOM 2315 C C . GLY B 1 117 ? 12.055 -13.023 3.205 1 91.62 117 GLY B C 1
ATOM 2316 O O . GLY B 1 117 ? 13.055 -13.406 3.82 1 91.62 117 GLY B O 1
ATOM 2317 N N . CYS B 1 118 ? 11.461 -13.789 2.369 1 95.12 118 CYS B N 1
ATOM 2318 C CA . CYS B 1 118 ? 12.023 -15.086 1.999 1 95.12 118 CYS B CA 1
ATOM 2319 C C . CYS B 1 118 ? 13.32 -14.914 1.221 1 95.12 118 CYS B C 1
ATOM 2321 O O . CYS B 1 118 ? 13.5 -13.914 0.518 1 95.12 118 CYS B O 1
ATOM 2323 N N . PRO B 1 119 ? 14.188 -15.883 1.369 1 95.19 119 PRO B N 1
ATOM 2324 C CA . PRO B 1 119 ? 15.477 -15.734 0.698 1 95.19 119 PRO B CA 1
ATOM 2325 C C . PRO B 1 119 ? 15.375 -15.867 -0.82 1 95.19 119 PRO B C 1
ATOM 2327 O O . PRO B 1 119 ? 16.266 -15.422 -1.545 1 95.19 119 PRO B O 1
ATOM 2330 N N . SER B 1 120 ? 14.32 -16.578 -1.324 1 96.81 120 SER B N 1
ATOM 2331 C CA . SER B 1 120 ? 14.125 -16.766 -2.758 1 96.81 120 SER B CA 1
ATOM 2332 C C . SER B 1 120 ? 12.656 -17 -3.09 1 96.81 120 SER B C 1
ATOM 2334 O O . SER B 1 120 ? 11.836 -17.203 -2.189 1 96.81 120 SER B O 1
ATOM 2336 N N . GLY B 1 121 ? 12.375 -16.922 -4.387 1 97.38 121 GLY B N 1
ATOM 2337 C CA . GLY B 1 121 ? 11.031 -17.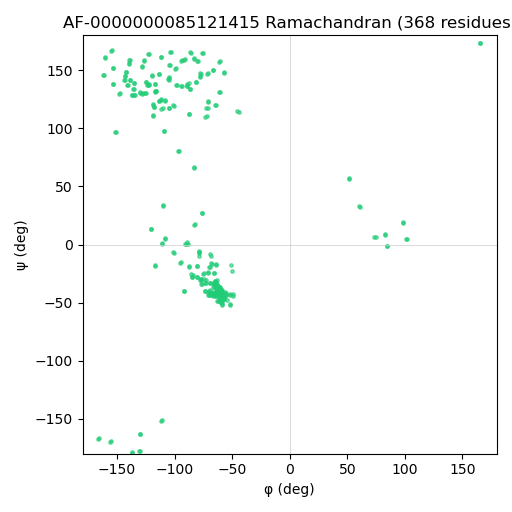25 -4.832 1 97.38 121 GLY B CA 1
ATOM 2338 C C . GLY B 1 121 ? 10.648 -18.688 -4.531 1 97.38 121 GLY B C 1
ATOM 2339 O O . GLY B 1 121 ? 9.508 -18.969 -4.148 1 97.38 121 GLY B O 1
ATOM 2340 N N . GLU B 1 122 ? 11.594 -19.609 -4.688 1 97.06 122 GLU B N 1
ATOM 2341 C CA . GLU B 1 122 ? 11.375 -21.016 -4.383 1 97.06 122 GLU B CA 1
ATOM 2342 C C . GLU B 1 122 ? 11.031 -21.219 -2.906 1 97.06 122 GLU B C 1
ATOM 2344 O O . GLU B 1 122 ? 10.094 -21.938 -2.574 1 97.06 122 GLU B O 1
ATOM 2349 N N . ALA B 1 123 ? 11.797 -20.531 -2.117 1 96.12 123 ALA B N 1
ATOM 2350 C CA . ALA B 1 123 ? 11.555 -20.609 -0.68 1 96.12 123 ALA B CA 1
ATOM 2351 C C . ALA B 1 123 ? 10.164 -20.078 -0.326 1 96.12 123 ALA B C 1
ATOM 2353 O O . ALA B 1 123 ? 9.484 -20.625 0.535 1 96.12 123 ALA B O 1
ATOM 2354 N N . LEU B 1 124 ? 9.805 -18.969 -0.941 1 97.38 124 LEU B N 1
ATOM 2355 C CA . LEU B 1 124 ? 8.484 -18.391 -0.719 1 97.38 124 LEU B CA 1
ATOM 2356 C C . LEU B 1 124 ? 7.387 -19.391 -1.074 1 97.38 124 LEU B C 1
ATOM 2358 O O . LEU B 1 124 ? 6.465 -19.609 -0.287 1 97.38 124 LEU B O 1
ATOM 2362 N N . VAL B 1 125 ? 7.484 -20.062 -2.232 1 97.69 125 VAL B N 1
ATOM 2363 C CA . VAL B 1 125 ? 6.496 -21.031 -2.688 1 97.69 125 VAL B CA 1
ATOM 2364 C C . VAL B 1 125 ? 6.449 -22.203 -1.718 1 97.69 125 VAL B C 1
ATOM 2366 O O . VAL B 1 125 ? 5.367 -22.672 -1.344 1 97.69 125 VAL B O 1
ATOM 2369 N N . GLU B 1 126 ? 7.543 -22.656 -1.244 1 95.62 126 GLU B N 1
ATOM 2370 C CA . GLU B 1 126 ? 7.625 -23.781 -0.318 1 95.62 126 GLU B CA 1
ATOM 2371 C C . GLU B 1 126 ? 6.977 -23.438 1.021 1 95.62 126 GLU B C 1
ATOM 2373 O O . GLU B 1 126 ? 6.414 -24.312 1.684 1 95.62 126 GLU B O 1
ATOM 2378 N N . ASN B 1 127 ? 7.102 -22.203 1.377 1 95.31 127 ASN B N 1
ATOM 2379 C CA . ASN B 1 127 ? 6.512 -21.781 2.641 1 95.31 127 ASN B CA 1
ATOM 2380 C C . ASN B 1 127 ? 5.012 -21.531 2.504 1 95.31 127 ASN B C 1
ATOM 2382 O O . ASN B 1 127 ? 4.262 -21.688 3.469 1 95.31 127 ASN B O 1
ATOM 2386 N N . CYS B 1 128 ? 4.574 -21.172 1.35 1 96 128 CYS B N 1
ATOM 2387 C CA . CYS B 1 128 ? 3.189 -20.797 1.1 1 96 128 CYS B CA 1
ATOM 2388 C C . CYS B 1 128 ? 2.297 -22.031 1.012 1 96 128 CYS B C 1
ATOM 2390 O O . CYS B 1 128 ? 1.109 -21.969 1.339 1 96 128 CYS B O 1
ATOM 2392 N N . PHE B 1 129 ? 2.93 -23.156 0.546 1 96.88 129 PHE B N 1
ATOM 2393 C CA . PHE B 1 129 ? 2.117 -24.328 0.261 1 96.88 129 PHE B CA 1
ATOM 2394 C C . PHE B 1 129 ? 2.51 -25.5 1.164 1 96.88 129 PHE B C 1
ATOM 2396 O O . PHE B 1 129 ? 3.693 -25.812 1.299 1 96.88 129 PHE B O 1
ATOM 2403 N N . ASP B 1 130 ? 1.495 -26.078 1.733 1 95.5 130 ASP B N 1
ATOM 2404 C CA . ASP B 1 130 ? 1.695 -27.25 2.594 1 95.5 130 ASP B CA 1
ATOM 2405 C C . ASP B 1 130 ? 2.055 -28.484 1.774 1 95.5 130 ASP B C 1
ATOM 2407 O O . ASP B 1 130 ? 2.742 -29.375 2.264 1 95.5 130 ASP B O 1
ATOM 2411 N N . SER B 1 131 ? 1.478 -28.516 0.588 1 95.88 131 SER B N 1
ATOM 2412 C CA . SER B 1 131 ? 1.752 -29.594 -0.357 1 95.88 131 SER B CA 1
ATOM 2413 C C . SER B 1 131 ? 1.971 -29.047 -1.766 1 95.88 131 SER B C 1
ATOM 2415 O O . SER B 1 131 ? 1.221 -28.188 -2.229 1 95.88 131 SER B O 1
ATOM 2417 N N . ILE B 1 132 ? 3.006 -29.547 -2.369 1 96.75 132 ILE B N 1
ATOM 2418 C CA . ILE B 1 132 ? 3.34 -29.188 -3.742 1 96.75 132 ILE B CA 1
ATOM 2419 C C . ILE B 1 132 ? 3.311 -30.438 -4.625 1 96.75 132 ILE B C 1
ATOM 2421 O O . ILE B 1 132 ? 4.188 -31.297 -4.527 1 96.75 132 ILE B O 1
ATOM 2425 N N . LEU B 1 133 ? 2.332 -30.469 -5.508 1 95.25 133 LEU B N 1
ATOM 2426 C CA . LEU B 1 133 ? 2.096 -31.688 -6.281 1 95.25 133 LEU B CA 1
ATOM 2427 C C . LEU B 1 133 ? 2.666 -31.547 -7.688 1 95.25 133 LEU B C 1
ATOM 2429 O O . LEU B 1 133 ? 2.629 -32.5 -8.469 1 95.25 133 LEU B O 1
ATOM 2433 N N . SER B 1 134 ? 3.125 -30.359 -8.008 1 92.31 134 SER B N 1
ATOM 2434 C CA . SER B 1 134 ? 3.713 -30.062 -9.312 1 92.31 134 SER B CA 1
ATOM 2435 C C . SER B 1 134 ? 4.945 -29.172 -9.172 1 92.31 134 SER B C 1
ATOM 2437 O O . SER B 1 134 ? 4.957 -28.25 -8.367 1 92.31 134 SER B O 1
ATOM 2439 N N . SER B 1 135 ? 5.922 -29.422 -9.961 1 90.44 135 SER B N 1
ATOM 2440 C CA . SER B 1 135 ? 7.145 -28.625 -9.922 1 90.44 135 SER B CA 1
ATOM 2441 C C . SER B 1 135 ? 7.203 -27.641 -11.094 1 90.44 135 SER B C 1
ATOM 2443 O O . SER B 1 135 ? 6.344 -27.672 -11.977 1 90.44 135 SER B O 1
ATOM 2445 N N . TRP B 1 136 ? 8.062 -26.734 -11.008 1 94 136 TRP B N 1
ATOM 2446 C CA . TRP B 1 136 ? 8.297 -25.766 -12.078 1 94 136 TRP B CA 1
ATOM 2447 C C . TRP B 1 136 ? 9.68 -25.953 -12.688 1 94 136 TRP B C 1
ATOM 2449 O O . TRP B 1 136 ? 10.633 -26.297 -11.977 1 94 136 TRP B O 1
ATOM 2459 N N . SER B 1 137 ? 9.664 -25.672 -13.953 1 92.5 137 SER B N 1
ATOM 2460 C CA . SER B 1 137 ? 10.93 -25.844 -14.664 1 92.5 137 SER B CA 1
ATOM 2461 C C . SER B 1 137 ? 11.438 -24.516 -15.219 1 92.5 137 SER B C 1
ATOM 2463 O O . SER B 1 137 ? 12.602 -24.406 -15.609 1 92.5 137 SER B O 1
ATOM 2465 N N . THR B 1 138 ? 10.57 -23.562 -15.328 1 94.19 138 THR B N 1
ATOM 2466 C CA . THR B 1 138 ? 10.938 -22.281 -15.898 1 94.19 138 THR B CA 1
ATOM 2467 C C . THR B 1 138 ? 10.664 -21.141 -14.906 1 94.19 138 THR B C 1
ATOM 2469 O O . THR B 1 138 ? 9.938 -21.344 -13.922 1 94.19 138 THR B O 1
ATOM 2472 N N . ARG B 1 139 ? 11.258 -20.016 -15.188 1 95.5 139 ARG B N 1
ATOM 2473 C CA . ARG B 1 139 ? 11.023 -18.828 -14.367 1 95.5 139 ARG B CA 1
ATOM 2474 C C . ARG B 1 139 ? 9.562 -18.391 -14.453 1 95.5 139 ARG B C 1
ATOM 2476 O O . ARG B 1 139 ? 8.984 -17.953 -13.453 1 95.5 139 ARG B O 1
ATOM 2483 N N . ASP B 1 140 ? 8.953 -18.516 -15.609 1 96.88 140 ASP B N 1
ATOM 2484 C CA . ASP B 1 140 ? 7.559 -18.141 -15.805 1 96.88 140 ASP B CA 1
ATOM 2485 C C . ASP B 1 140 ? 6.633 -18.984 -14.938 1 96.88 140 ASP B C 1
ATOM 2487 O O . ASP B 1 140 ? 5.66 -18.484 -14.375 1 96.88 140 ASP B O 1
ATOM 2491 N N . GLU B 1 141 ? 7.004 -20.234 -14.883 1 98.25 141 GLU B N 1
ATOM 2492 C CA . GLU B 1 141 ? 6.234 -21.141 -14.047 1 98.25 141 GLU B CA 1
ATOM 2493 C C . GLU B 1 141 ? 6.383 -20.797 -12.57 1 98.25 141 GLU B C 1
ATOM 2495 O O . GLU B 1 141 ? 5.398 -20.781 -11.82 1 98.25 141 GLU B O 1
ATOM 2500 N N . LEU B 1 142 ? 7.605 -20.516 -12.195 1 98.5 142 LEU B N 1
ATOM 2501 C CA . LEU B 1 142 ? 7.84 -20.109 -10.812 1 98.5 142 LEU B CA 1
ATOM 2502 C C . LEU B 1 142 ? 7.086 -18.828 -10.492 1 98.5 142 LEU B C 1
ATOM 2504 O O . LEU B 1 142 ? 6.457 -18.719 -9.438 1 98.5 142 LEU B O 1
ATOM 2508 N N . ASP B 1 143 ? 7.113 -17.844 -11.391 1 98.75 143 ASP B N 1
ATOM 2509 C CA . ASP B 1 143 ? 6.418 -16.578 -11.164 1 98.75 143 ASP B CA 1
ATOM 2510 C C . ASP B 1 143 ? 4.91 -16.797 -11.055 1 98.75 143 ASP B C 1
ATOM 2512 O O . ASP B 1 143 ? 4.238 -16.125 -10.273 1 98.75 143 ASP B O 1
ATOM 2516 N N . ALA B 1 144 ? 4.383 -17.766 -11.805 1 98.88 144 ALA B N 1
ATOM 2517 C CA . ALA B 1 144 ? 2.973 -18.109 -11.688 1 98.88 144 ALA B CA 1
ATOM 2518 C C . ALA B 1 144 ? 2.674 -18.719 -10.312 1 98.88 144 ALA B C 1
ATOM 2520 O O . ALA B 1 144 ? 1.638 -18.422 -9.711 1 98.88 144 ALA B O 1
ATOM 2521 N N . ALA B 1 145 ? 3.551 -19.578 -9.844 1 98.81 145 ALA B N 1
ATOM 2522 C CA . ALA B 1 145 ? 3.389 -20.172 -8.523 1 98.81 145 ALA B CA 1
ATOM 2523 C C . ALA B 1 145 ? 3.422 -19.094 -7.43 1 98.81 145 ALA B C 1
ATOM 2525 O O . ALA B 1 145 ? 2.658 -19.172 -6.465 1 98.81 145 ALA B O 1
ATOM 2526 N N . ILE B 1 146 ? 4.332 -18.125 -7.574 1 98.81 146 ILE B N 1
ATOM 2527 C CA . ILE B 1 146 ? 4.398 -17 -6.633 1 98.81 146 ILE B CA 1
ATOM 2528 C C . ILE B 1 146 ? 3.092 -16.219 -6.672 1 98.81 146 ILE B C 1
ATOM 2530 O O . ILE B 1 146 ? 2.561 -15.836 -5.625 1 98.81 146 ILE B O 1
ATOM 2534 N N . ALA B 1 147 ? 2.588 -16.016 -7.855 1 98.88 147 ALA B N 1
ATOM 2535 C CA . ALA B 1 147 ? 1.297 -15.336 -7.98 1 98.88 147 ALA B CA 1
ATOM 2536 C C . ALA B 1 147 ? 0.201 -16.125 -7.262 1 98.88 147 ALA B C 1
ATOM 2538 O O . ALA B 1 147 ? -0.635 -15.539 -6.57 1 98.88 147 ALA B O 1
ATOM 2539 N N . ALA B 1 148 ? 0.174 -17.438 -7.43 1 98.81 148 ALA B N 1
ATOM 2540 C CA . ALA B 1 148 ? -0.787 -18.281 -6.719 1 98.81 148 ALA B CA 1
ATOM 2541 C C . ALA B 1 148 ? -0.624 -18.141 -5.207 1 98.81 148 ALA B C 1
ATOM 2543 O O . ALA B 1 148 ? -1.61 -18.125 -4.469 1 98.81 148 ALA B O 1
ATOM 2544 N N . CYS B 1 149 ? 0.609 -18.047 -4.766 1 98.38 149 CYS B N 1
ATOM 2545 C CA . CYS B 1 149 ? 0.893 -17.844 -3.354 1 98.38 149 CYS B CA 1
ATOM 2546 C C . CYS B 1 149 ? 0.251 -16.547 -2.857 1 98.38 149 CYS B C 1
ATOM 2548 O O . CYS B 1 149 ? -0.299 -16.5 -1.755 1 98.38 149 CYS B O 1
ATOM 2550 N N . VAL B 1 150 ? 0.334 -15.516 -3.645 1 98.81 150 VAL B N 1
ATOM 2551 C CA . VAL B 1 150 ? -0.304 -14.25 -3.289 1 98.81 150 VAL B CA 1
ATOM 2552 C C . VAL B 1 150 ? -1.803 -14.469 -3.092 1 98.81 150 VAL B C 1
ATOM 2554 O O . VAL B 1 150 ? -2.396 -13.922 -2.158 1 98.81 150 VAL B O 1
ATOM 2557 N N . GLY B 1 151 ? -2.43 -15.266 -3.963 1 98.56 151 GLY B N 1
ATOM 2558 C CA . GLY B 1 151 ? -3.834 -15.602 -3.797 1 98.56 151 GLY B CA 1
ATOM 2559 C C . GLY B 1 151 ? -4.121 -16.344 -2.502 1 98.56 151 GLY B C 1
ATOM 2560 O O . GLY B 1 151 ? -5.102 -16.047 -1.818 1 98.56 151 GLY B O 1
ATOM 2561 N N . VAL B 1 152 ? -3.314 -17.297 -2.164 1 98 152 VAL B N 1
ATOM 2562 C CA . VAL B 1 152 ? -3.443 -18.031 -0.909 1 98 152 VAL B CA 1
ATOM 2563 C C . VAL B 1 152 ? -3.326 -17.062 0.268 1 98 152 VAL B C 1
ATOM 2565 O O . VAL B 1 152 ? -4.141 -17.094 1.19 1 98 152 VAL B O 1
ATOM 2568 N N . ALA B 1 153 ? -2.316 -16.234 0.192 1 97.5 153 ALA B N 1
ATOM 2569 C CA . ALA B 1 153 ? -2.1 -15.25 1.25 1 97.5 153 ALA B CA 1
ATOM 2570 C C . ALA B 1 153 ? -3.301 -14.32 1.391 1 97.5 153 ALA B C 1
ATOM 2572 O O . ALA B 1 153 ? -3.676 -13.945 2.504 1 97.5 153 ALA B O 1
ATOM 2573 N N . PHE B 1 154 ? -3.867 -13.938 0.29 1 97.62 154 PHE B N 1
ATOM 2574 C CA . PHE B 1 154 ? -5.055 -13.094 0.272 1 97.62 154 PHE B CA 1
ATOM 2575 C C . PHE B 1 154 ? -6.191 -13.742 1.062 1 97.62 154 PHE B C 1
ATOM 2577 O O . PHE B 1 154 ? -6.82 -13.086 1.896 1 97.62 154 PHE B O 1
ATOM 2584 N N . ILE B 1 155 ? -6.395 -15 0.837 1 97 155 ILE B N 1
ATOM 2585 C CA . ILE B 1 155 ? -7.484 -15.734 1.476 1 97 155 ILE B CA 1
ATOM 2586 C C . ILE B 1 155 ? -7.148 -15.984 2.943 1 97 155 ILE B C 1
ATOM 2588 O O . ILE B 1 155 ? -8.008 -15.852 3.816 1 97 155 ILE B O 1
ATOM 2592 N N . ALA B 1 156 ? -5.902 -16.297 3.188 1 95.62 156 ALA B N 1
ATOM 2593 C CA . ALA B 1 156 ? -5.469 -16.719 4.52 1 95.62 156 ALA B CA 1
ATOM 2594 C C . ALA B 1 156 ? -5.254 -15.508 5.426 1 95.62 156 ALA B C 1
ATOM 2596 O O . ALA B 1 156 ? -5.098 -15.656 6.641 1 95.62 156 ALA B O 1
ATOM 2597 N N . GLY B 1 157 ? -5.109 -14.32 4.867 1 95 157 GLY B N 1
ATOM 2598 C CA . GLY B 1 157 ? -4.98 -13.117 5.68 1 95 157 GLY B CA 1
ATOM 2599 C C . GLY B 1 157 ? -3.543 -12.672 5.855 1 95 157 GLY B C 1
ATOM 2600 O O . GLY B 1 157 ? -3.23 -11.914 6.777 1 95 157 GLY B O 1
ATOM 2601 N N . PHE B 1 158 ? -2.643 -13.109 5.031 1 95.81 158 PHE B N 1
ATOM 2602 C CA . PHE B 1 158 ? -1.232 -12.75 5.09 1 95.81 158 PHE B CA 1
ATOM 2603 C C . PHE B 1 158 ? -0.856 -11.859 3.91 1 95.81 158 PHE B C 1
ATOM 2605 O O . PHE B 1 158 ? 0.243 -11.969 3.365 1 95.81 158 PHE B O 1
ATOM 2612 N N . TRP B 1 159 ? -1.794 -11.07 3.529 1 97.31 159 TRP B N 1
ATOM 2613 C CA . TRP B 1 159 ? -1.623 -10.242 2.336 1 97.31 159 TRP B CA 1
ATOM 2614 C C . TRP B 1 159 ? -1.119 -8.852 2.703 1 97.31 159 TRP B C 1
ATOM 2616 O O . TRP B 1 159 ? -1.209 -8.438 3.861 1 97.31 159 TRP B O 1
ATOM 2626 N N . ALA B 1 160 ? -0.535 -8.18 1.803 1 98.44 160 ALA B N 1
ATOM 2627 C CA . ALA B 1 160 ? -0.217 -6.754 1.769 1 98.44 160 ALA B CA 1
ATOM 2628 C C . ALA B 1 160 ? -0.472 -6.168 0.383 1 98.44 160 ALA B C 1
ATOM 2630 O O . ALA B 1 160 ? -0.598 -6.906 -0.597 1 98.44 160 ALA B O 1
ATOM 2631 N N . ARG B 1 161 ? -0.64 -4.902 0.321 1 98.75 161 ARG B N 1
ATOM 2632 C CA . ARG B 1 161 ? -0.767 -4.27 -0.989 1 98.75 161 ARG B CA 1
ATOM 2633 C C . ARG B 1 161 ? -0.312 -2.816 -0.943 1 98.75 161 ARG B C 1
ATOM 2635 O O . ARG B 1 161 ? -0.279 -2.205 0.126 1 98.75 161 ARG B O 1
ATOM 2642 N N . ILE B 1 162 ? 0.136 -2.359 -2.018 1 98.81 162 ILE B N 1
ATOM 2643 C CA . ILE B 1 162 ? 0.263 -0.928 -2.271 1 98.81 162 ILE B CA 1
ATOM 2644 C C . ILE B 1 162 ? -0.833 -0.475 -3.232 1 98.81 162 ILE B C 1
ATOM 2646 O O . ILE B 1 162 ? -1.255 -1.237 -4.105 1 98.81 162 ILE B O 1
ATOM 2650 N N . GLU B 1 163 ? -1.329 0.67 -3 1 98.69 163 GLU B N 1
ATOM 2651 C CA . GLU B 1 163 ? -2.479 1.141 -3.768 1 98.69 163 GLU B CA 1
ATOM 2652 C C . GLU B 1 163 ? -2.389 2.641 -4.031 1 98.69 163 GLU B C 1
ATOM 2654 O O . GLU B 1 163 ? -1.87 3.393 -3.205 1 98.69 163 GLU B O 1
ATOM 2659 N N . ALA B 1 164 ? -2.758 3.049 -5.137 1 97.88 164 ALA B N 1
ATOM 2660 C CA . ALA B 1 164 ? -3.023 4.434 -5.512 1 97.88 164 ALA B CA 1
ATOM 2661 C C . ALA B 1 164 ? -4.375 4.562 -6.211 1 97.88 164 ALA B C 1
ATOM 2663 O O . ALA B 1 164 ? -5.133 3.594 -6.293 1 97.88 164 ALA B O 1
ATOM 2664 N N . SER B 1 165 ? -4.73 5.789 -6.652 1 95.88 165 SER B N 1
ATOM 2665 C CA . SER B 1 165 ? -6.059 6.062 -7.195 1 95.88 165 SER B CA 1
ATOM 2666 C C . SER B 1 165 ? -6.309 5.266 -8.469 1 95.88 165 SER B C 1
ATOM 2668 O O . SER B 1 165 ? -7.457 5.059 -8.867 1 95.88 165 SER B O 1
ATOM 2670 N N . ASP B 1 166 ? -5.223 4.75 -9.094 1 96.19 166 ASP B N 1
ATOM 2671 C CA . ASP B 1 166 ? -5.43 4.152 -10.406 1 96.19 166 ASP B CA 1
ATOM 2672 C C . ASP B 1 166 ? -5.012 2.684 -10.414 1 96.19 166 ASP B C 1
ATOM 2674 O O . ASP B 1 166 ? -4.824 2.092 -11.484 1 96.19 166 ASP B O 1
ATOM 2678 N N . GLY B 1 167 ? -4.793 2.102 -9.195 1 97 167 GLY B N 1
ATOM 2679 C CA . GLY B 1 167 ? -4.496 0.677 -9.18 1 97 167 GLY B CA 1
ATOM 2680 C C . GLY B 1 167 ? -3.92 0.198 -7.863 1 97 167 GLY B C 1
ATOM 2681 O O . GLY B 1 167 ? -3.709 0.993 -6.945 1 97 167 GLY B O 1
ATOM 2682 N N . SER B 1 168 ? -3.777 -1.104 -7.809 1 98.25 168 SER B N 1
ATOM 2683 C CA . SER B 1 168 ? -3.186 -1.744 -6.637 1 98.25 168 SER B CA 1
ATOM 2684 C C . SER B 1 168 ? -2.314 -2.93 -7.039 1 98.25 168 SER B C 1
ATOM 2686 O O . SER B 1 168 ? -2.584 -3.594 -8.039 1 98.25 168 SER B O 1
ATOM 2688 N N . ILE B 1 169 ? -1.305 -3.125 -6.348 1 98.81 169 ILE B N 1
ATOM 2689 C CA . ILE B 1 169 ? -0.415 -4.27 -6.5 1 98.81 169 ILE B CA 1
ATOM 2690 C C . ILE B 1 169 ? -0.412 -5.098 -5.219 1 98.81 169 ILE B C 1
ATOM 2692 O O . ILE B 1 169 ? -0.031 -4.602 -4.152 1 98.81 169 ILE B O 1
ATOM 2696 N N . TRP B 1 170 ? -0.844 -6.332 -5.352 1 98.88 170 TRP B N 1
ATOM 2697 C CA . TRP B 1 170 ? -0.988 -7.215 -4.199 1 98.88 170 TRP B CA 1
ATOM 2698 C C . TRP B 1 170 ? 0.303 -7.984 -3.938 1 98.88 170 TRP B C 1
ATOM 2700 O O . TRP B 1 170 ? 0.949 -8.461 -4.875 1 98.88 170 TRP B O 1
ATOM 2710 N N . LEU B 1 171 ? 0.648 -8.055 -2.703 1 98.75 171 LEU B N 1
ATOM 2711 C CA . LEU B 1 171 ? 1.858 -8.688 -2.193 1 98.75 171 LEU B CA 1
ATOM 2712 C C . LEU B 1 171 ? 1.531 -9.641 -1.054 1 98.75 171 LEU B C 1
ATOM 2714 O O . LEU B 1 171 ? 0.424 -10.188 -0.99 1 98.75 171 LEU B O 1
ATOM 2718 N N . VAL B 1 172 ? 2.502 -10.031 -0.27 1 98.25 172 VAL B N 1
ATOM 2719 C CA . VAL B 1 172 ? 2.314 -10.836 0.934 1 98.25 172 VAL B CA 1
ATOM 2720 C C . VAL B 1 172 ? 3.018 -10.172 2.115 1 98.25 172 VAL B C 1
ATOM 2722 O O . VAL B 1 172 ? 3.895 -9.328 1.926 1 98.25 172 VAL B O 1
ATOM 2725 N N . ASP B 1 173 ? 2.531 -10.414 3.273 1 95.94 173 ASP B N 1
ATOM 2726 C CA . ASP B 1 173 ? 3.279 -9.898 4.418 1 95.94 173 ASP B CA 1
ATOM 2727 C C . ASP B 1 173 ? 4.367 -10.883 4.844 1 95.94 173 ASP B C 1
ATOM 2729 O O . ASP B 1 173 ? 4.402 -12.023 4.375 1 95.94 173 ASP B O 1
ATOM 2733 N N . PRO B 1 174 ? 5.336 -10.523 5.645 1 93.38 174 PRO B N 1
ATOM 2734 C CA . PRO B 1 174 ? 6.523 -11.32 5.949 1 93.38 174 PRO B CA 1
ATOM 2735 C C . PRO B 1 174 ? 6.199 -12.57 6.773 1 93.38 174 PRO B C 1
ATOM 2737 O O . PRO B 1 174 ? 7.059 -13.438 6.949 1 93.38 174 PRO B O 1
ATOM 2740 N N . MET B 1 175 ? 5 -12.695 7.266 1 89.62 175 MET B N 1
ATOM 2741 C CA . MET B 1 175 ? 4.637 -13.859 8.078 1 89.62 175 MET B CA 1
ATOM 2742 C C . MET B 1 175 ? 4.578 -15.117 7.223 1 89.62 175 MET B C 1
ATOM 2744 O O . MET B 1 175 ? 4.621 -16.234 7.754 1 89.62 175 MET B O 1
ATOM 2748 N N . VAL B 1 176 ? 4.457 -14.961 5.918 1 91.38 176 VAL B N 1
ATOM 2749 C CA . VAL B 1 176 ? 4.398 -16.109 5.02 1 91.38 176 VAL B CA 1
ATOM 2750 C C . VAL B 1 176 ? 5.695 -16.906 5.121 1 91.38 176 VAL B C 1
ATOM 2752 O O . VAL B 1 176 ? 5.68 -18.141 5.07 1 91.38 176 VAL B O 1
ATOM 2755 N N . CYS B 1 177 ? 6.789 -16.266 5.289 1 86.62 177 CYS B N 1
ATOM 2756 C CA . CYS B 1 177 ? 8.078 -16.953 5.324 1 86.62 177 CYS B CA 1
ATOM 2757 C C . CYS B 1 177 ? 8.484 -17.266 6.758 1 86.62 177 CYS B C 1
ATOM 2759 O O . CYS B 1 177 ? 9.492 -17.953 6.988 1 86.62 177 CYS B O 1
ATOM 2761 N N . ARG B 1 178 ? 7.938 -16.734 7.746 1 72.25 178 ARG B N 1
ATOM 2762 C CA . ARG B 1 178 ? 8.312 -17.062 9.117 1 72.25 178 ARG B CA 1
ATOM 2763 C C . ARG B 1 178 ? 7.746 -18.422 9.531 1 72.25 178 ARG B C 1
ATOM 2765 O O . ARG B 1 178 ? 8.172 -19 10.531 1 72.25 178 ARG B O 1
ATOM 2772 N N . LYS B 1 179 ? 6.707 -18.969 9.016 1 52.84 179 LYS B N 1
ATOM 2773 C CA . LYS B 1 179 ? 6.266 -20.328 9.344 1 52.84 179 LYS B CA 1
ATOM 2774 C C . LYS B 1 179 ? 7.422 -21.312 9.25 1 52.84 179 LYS B C 1
ATOM 2776 O O . LYS B 1 179 ? 7.5 -22.266 10.039 1 52.84 179 LYS B O 1
ATOM 2781 N N . LEU B 1 180 ? 8.242 -21.281 8.25 1 43.09 180 LEU B N 1
ATOM 2782 C CA . LEU B 1 180 ? 9.258 -22.328 8.117 1 43.09 180 LEU B CA 1
ATOM 2783 C C . LEU B 1 180 ? 10.219 -22.297 9.289 1 43.09 180 LEU B C 1
ATOM 2785 O O . LEU B 1 180 ? 10.836 -23.312 9.625 1 43.09 180 LEU B O 1
ATOM 2789 N N . SER B 1 181 ? 10.461 -21.109 9.867 1 39.75 181 SER B N 1
ATOM 2790 C CA . SER B 1 181 ? 11.43 -21.281 10.938 1 39.75 181 SER B CA 1
ATOM 2791 C C . SER B 1 181 ? 10.766 -21.844 12.195 1 39.75 181 SER B C 1
ATOM 2793 O O . SER B 1 181 ? 11.398 -21.938 13.25 1 39.75 181 SER B O 1
ATOM 2795 N N . ALA B 1 182 ? 9.469 -21.891 12.203 1 36.31 182 ALA B N 1
ATOM 2796 C CA . ALA B 1 182 ? 9.008 -22.484 13.461 1 36.31 182 ALA B CA 1
ATOM 2797 C C . ALA B 1 182 ? 9.297 -23.984 13.484 1 36.31 182 ALA B C 1
ATOM 2799 O O . ALA B 1 182 ? 8.914 -24.719 12.562 1 36.31 182 ALA B O 1
ATOM 2800 N N . PRO B 1 183 ? 10.234 -24.484 14.312 1 33.5 183 PRO B N 1
ATOM 2801 C CA . PRO B 1 183 ? 10.5 -25.891 14.609 1 33.5 183 PRO B CA 1
ATOM 2802 C C . PRO B 1 183 ? 9.234 -26.672 14.992 1 33.5 183 PRO B C 1
ATOM 2804 O O . PRO B 1 183 ? 9.289 -27.875 15.219 1 33.5 183 PRO B O 1
ATOM 2807 N N . ASN B 1 184 ? 8.148 -25.969 15.477 1 30.5 184 ASN B N 1
ATOM 2808 C CA . ASN B 1 184 ? 7.402 -26.859 16.359 1 30.5 184 ASN B CA 1
ATOM 2809 C C . ASN B 1 184 ? 6.57 -27.875 15.57 1 30.5 184 ASN B C 1
ATOM 2811 O O . ASN B 1 184 ? 5.391 -27.625 15.305 1 30.5 184 ASN B O 1
ATOM 2815 N N . ARG B 1 185 ? 6.871 -28.312 14.359 1 28.09 185 ARG B N 1
ATOM 2816 C CA . ARG B 1 185 ? 6.094 -29.516 14.109 1 28.09 185 ARG B CA 1
ATOM 2817 C C . ARG B 1 185 ? 6.113 -30.438 15.32 1 28.09 185 ARG B C 1
ATOM 2819 O O . ARG B 1 185 ? 7.18 -30.75 15.859 1 28.09 185 ARG B O 1
ATOM 2826 N N . PRO B 1 186 ? 4.836 -30.594 15.93 1 25.84 186 PRO B N 1
ATOM 2827 C CA . PRO B 1 186 ? 5 -31.719 16.859 1 25.84 186 PRO B CA 1
ATOM 2828 C C . PRO B 1 186 ? 5.691 -32.938 16.234 1 25.84 186 PRO B C 1
ATOM 2830 O O 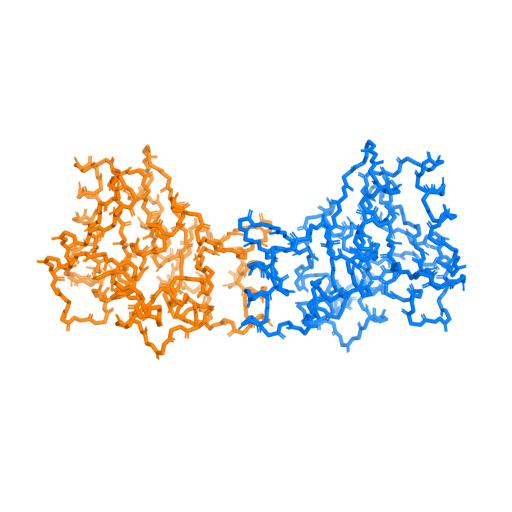. PRO B 1 186 ? 5.637 -33.094 15.008 1 25.84 186 PRO B O 1
#

Secondary structure (DSSP, 8-state):
-EEEEEE--SSTT-EEEEEEEEETTEEEEEEEEEE-HHHHHHHHHHH--SEEEESS-SS--SSS--HHHHHHHHTT--PPPTTSHHHHHHHHHHHHHS-SSSEEEEB-HHHHHHHH--SSHHHHHHHH-SEE-S---SHHHHHHHHHHHHHHHHHHT-EEEEEETTEEEEEE-THHHHTTT-----/-EEEEEE--SSTT-EEEEEEEEETTEEEEEEEEEE-HHHHHHHHHHH--SEEEESS-SS--SSS--HHHHHHHHTT-----TTSHHHHHHHHHHHHHS-SSSEEEEB-HHHHHHHH--SSHHHHHHHH-SEE-----SHHHHHHHHHHHHHHHHHHT-EEEEEETTEEEEEE-THHHHGGG-----

Organism: Pyrolobus fumarii (strain DSM 11204 / 1A) (NCBI:txid694429)

Foldseek 3Di:
DKEKFWEADQDAQLMWIWIWDDDPNAIETADIGGGHPLVSLVVCVVVVGQEYEYQADQDADPDQADPLRVVCVVVPDDDGGCNDPRNVVVNVSNNVSNPDPHHYAYAHLVVQCVQQPAPDLVLLLPLLHPYYPYDDDDPNRSSRSSRRSLVSQVVSVQKDWGDDPGHIHIHGHNVSNVVVPPPPPD/DKEKFWEADQDAQLMWIWIWDDDPNAIETADIGGGHPLVSLVVCVVVVGQEYEYQADQDADPDQADPLRVVCVVVPDDDGGCNDPRNVVVNVSNNVSNPDPHHYAHAHLVVQCVQQPAPDLVLLLPLLHPYYPYDDDDPNRSSRSSRRSLVSQVVSVQKDWGDDPGHIHIHGHNVSNVVVPPPPPD